Protein AF-0000000067605134 (afdb_homodimer)

Structure (mmCIF, N/CA/C/O backbone):
data_AF-0000000067605134-model_v1
#
loop_
_entity.id
_entity.type
_entity.pdbx_description
1 polymer 'Zinc finger DHHC-type palmitoyltransferase 17'
#
loop_
_atom_site.group_PDB
_atom_site.id
_atom_site.type_symbol
_atom_site.label_atom_id
_atom_site.label_alt_id
_atom_site.label_comp_id
_atom_site.label_asym_id
_atom_site.label_entity_id
_atom_site.label_seq_id
_atom_site.pdbx_PDB_ins_code
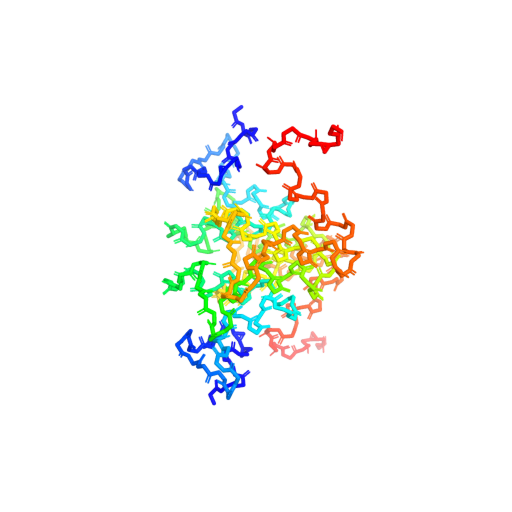_atom_site.Cartn_x
_atom_site.Cartn_y
_atom_site.Cartn_z
_atom_site.occupancy
_atom_site.B_iso_or_equiv
_atom_site.auth_seq_id
_atom_site.auth_comp_id
_atom_site.auth_asym_id
_atom_site.auth_atom_id
_atom_site.pdbx_PDB_model_num
ATOM 1 N N . MET A 1 1 ? 10.836 -12.508 16.5 1 20.33 1 MET A N 1
ATOM 2 C CA . MET A 1 1 ? 11.117 -11.672 15.336 1 20.33 1 MET A CA 1
ATOM 3 C C . MET A 1 1 ? 9.898 -11.586 14.422 1 20.33 1 MET A C 1
ATOM 5 O O . MET A 1 1 ? 9.727 -10.602 13.695 1 20.33 1 MET A O 1
ATOM 9 N N . VAL A 1 2 ? 9.297 -12.719 14.234 1 28.03 2 VAL A N 1
ATOM 10 C CA . VAL A 1 2 ? 8.305 -13.086 13.227 1 28.03 2 VAL A CA 1
ATOM 11 C C . VAL A 1 2 ? 6.984 -12.375 13.531 1 28.03 2 VAL A C 1
ATOM 13 O O . VAL A 1 2 ? 6.098 -12.312 12.672 1 28.03 2 VAL A O 1
ATOM 16 N N . VAL A 1 3 ? 6.949 -11.867 14.641 1 29.8 3 VAL A N 1
ATOM 17 C CA . VAL A 1 3 ? 5.805 -11.258 15.312 1 29.8 3 VAL A CA 1
ATOM 18 C C . VAL A 1 3 ? 5.652 -9.805 14.859 1 29.8 3 VAL A C 1
ATOM 20 O O . VAL A 1 3 ? 4.551 -9.375 14.5 1 29.8 3 VAL A O 1
ATOM 23 N N . GLN A 1 4 ? 6.82 -8.828 14.992 1 35.94 4 GLN A N 1
ATOM 24 C CA . GLN A 1 4 ? 6.832 -7.41 14.656 1 35.94 4 GLN A CA 1
ATOM 25 C C . GLN A 1 4 ? 7.258 -7.195 13.203 1 35.94 4 GLN A C 1
ATOM 27 O O . GLN A 1 4 ? 7.383 -6.055 12.75 1 35.94 4 GLN A O 1
ATOM 32 N N . LEU A 1 5 ? 7.836 -7.957 12.32 1 38.16 5 LEU A N 1
ATOM 33 C CA . LEU A 1 5 ? 7.648 -7.871 10.875 1 38.16 5 LEU A CA 1
ATOM 34 C C . LEU A 1 5 ? 6.188 -8.094 10.5 1 38.16 5 LEU A C 1
ATOM 36 O O . LEU A 1 5 ? 5.801 -7.898 9.352 1 38.16 5 LEU A O 1
ATOM 40 N N . MET A 1 6 ? 5.402 -8.266 11.602 1 41.47 6 MET A N 1
ATOM 41 C CA . MET A 1 6 ? 4.215 -7.867 12.352 1 41.47 6 MET A CA 1
ATOM 42 C C . MET A 1 6 ? 4.449 -6.547 13.086 1 41.47 6 MET A C 1
ATOM 44 O O . MET A 1 6 ? 3.529 -5.742 13.234 1 41.47 6 MET A O 1
ATOM 48 N N . LYS A 1 7 ? 5.223 -5.816 14.125 1 44.06 7 LYS A N 1
ATOM 49 C CA . LYS A 1 7 ? 4.797 -4.434 13.922 1 44.06 7 LYS A CA 1
ATOM 50 C C . LYS A 1 7 ? 5.012 -3.998 12.477 1 44.06 7 LYS A C 1
ATOM 52 O O . LYS A 1 7 ? 4.168 -3.314 11.891 1 44.06 7 LYS A O 1
ATOM 57 N N . TYR A 1 8 ? 5.648 -3.291 11.352 1 46.44 8 TYR A N 1
ATOM 58 C CA . TYR A 1 8 ? 5.652 -3.121 9.906 1 46.44 8 TYR A CA 1
ATOM 59 C C . TYR A 1 8 ? 6.895 -3.748 9.281 1 46.44 8 TYR A C 1
ATOM 61 O O . TYR A 1 8 ? 7.07 -3.721 8.062 1 46.44 8 TYR A O 1
ATOM 69 N N . GLY A 1 9 ? 7.805 -4.703 10.078 1 46.62 9 GLY A N 1
ATOM 70 C CA . GLY A 1 9 ? 9.148 -4.949 9.594 1 46.62 9 GLY A CA 1
ATOM 71 C C . GLY A 1 9 ? 9.414 -6.41 9.273 1 46.62 9 GLY A C 1
ATOM 72 O O . GLY A 1 9 ? 10.43 -6.969 9.703 1 46.62 9 GLY A O 1
ATOM 73 N N . ALA A 1 10 ? 8.75 -7.34 8.977 1 50.97 10 ALA A N 1
ATOM 74 C CA . ALA A 1 10 ? 9.086 -8.727 8.664 1 50.97 10 ALA A CA 1
ATOM 75 C C . ALA A 1 10 ? 10.289 -8.797 7.723 1 50.97 10 ALA A C 1
ATOM 77 O O . ALA A 1 10 ? 10.484 -7.91 6.887 1 50.97 10 ALA A O 1
ATOM 78 N N . ASP A 1 11 ? 11.43 -9.641 8.07 1 62.53 11 ASP A N 1
ATOM 79 C CA . ASP A 1 11 ? 12.508 -9.953 7.141 1 62.53 11 ASP A CA 1
ATOM 80 C C . ASP A 1 11 ? 11.961 -10.508 5.824 1 62.53 11 ASP A C 1
ATOM 82 O O . ASP A 1 11 ? 11.414 -11.609 5.789 1 62.53 11 ASP A O 1
ATOM 86 N N . PRO A 1 12 ? 12.055 -9.781 4.762 1 64.69 12 PRO A N 1
ATOM 87 C CA . PRO A 1 12 ? 11.461 -10.164 3.477 1 64.69 12 PRO A CA 1
ATOM 88 C C . PRO A 1 12 ? 12 -11.492 2.951 1 64.69 12 PRO A C 1
ATOM 90 O O . PRO A 1 12 ? 11.375 -12.125 2.094 1 64.69 12 PRO A O 1
ATOM 93 N N . SER A 1 13 ? 13.086 -11.984 3.572 1 70.12 13 SER A N 1
ATOM 94 C CA . SER A 1 13 ? 13.695 -13.188 3.018 1 70.12 13 SER A CA 1
ATOM 95 C C . SER A 1 13 ? 13.188 -14.445 3.723 1 70.12 13 SER A C 1
ATOM 97 O O . SER A 1 13 ? 13.492 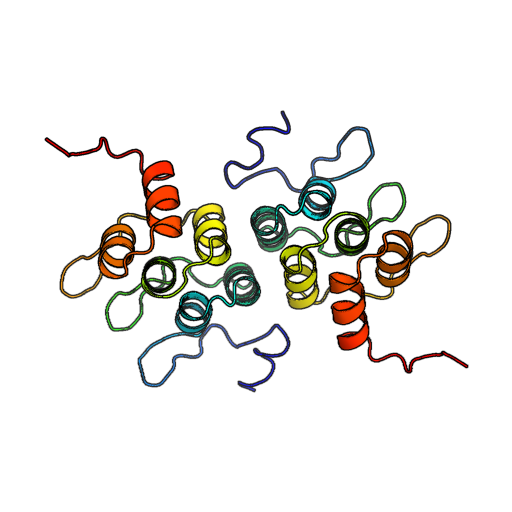-15.562 3.305 1 70.12 13 SER A O 1
ATOM 99 N N . LEU A 1 14 ? 12.43 -14.234 4.684 1 69.88 14 LEU A N 1
ATOM 100 C CA . LEU A 1 14 ? 12 -15.398 5.449 1 69.88 14 LEU A CA 1
ATOM 101 C C . LEU A 1 14 ? 10.938 -16.188 4.688 1 69.88 14 LEU A C 1
ATOM 103 O O . LEU A 1 14 ? 10.055 -15.609 4.059 1 69.88 14 LEU A O 1
ATOM 107 N N . ILE A 1 15 ? 11.234 -17.516 4.398 1 73.38 15 ILE A N 1
ATOM 108 C CA . ILE A 1 15 ? 10.336 -18.453 3.738 1 73.38 15 ILE A CA 1
ATOM 109 C C . ILE A 1 15 ? 9.727 -19.406 4.77 1 73.38 15 ILE A C 1
ATOM 111 O O . ILE A 1 15 ? 10.406 -19.844 5.703 1 73.38 15 ILE A O 1
ATOM 115 N N . ASP A 1 16 ? 8.406 -19.516 4.633 1 71.44 16 ASP A N 1
ATOM 116 C CA . ASP A 1 16 ? 7.777 -20.484 5.531 1 71.44 16 ASP A CA 1
ATOM 117 C C . ASP A 1 16 ? 7.984 -21.906 5.035 1 71.44 16 ASP A C 1
ATOM 119 O O . ASP A 1 16 ? 8.672 -22.141 4.039 1 71.44 16 ASP A O 1
ATOM 123 N N . GLY A 1 17 ? 7.59 -22.906 5.895 1 61.94 17 GLY A N 1
ATOM 124 C CA . GLY A 1 17 ? 7.734 -24.312 5.59 1 61.94 17 GLY A CA 1
ATOM 125 C C . GLY A 1 17 ? 7.102 -24.719 4.27 1 61.94 17 GLY A C 1
ATOM 126 O O . GLY A 1 17 ? 7.422 -25.766 3.711 1 61.94 17 GLY A O 1
ATOM 127 N N . GLU A 1 18 ? 6.254 -23.859 3.76 1 63.62 18 GLU A N 1
ATOM 128 C CA . GLU A 1 18 ? 5.609 -24.141 2.48 1 63.62 18 GLU A CA 1
ATOM 129 C C . GLU A 1 18 ? 6.348 -23.453 1.33 1 63.62 18 GLU A C 1
ATOM 131 O O . GLU A 1 18 ? 5.91 -23.5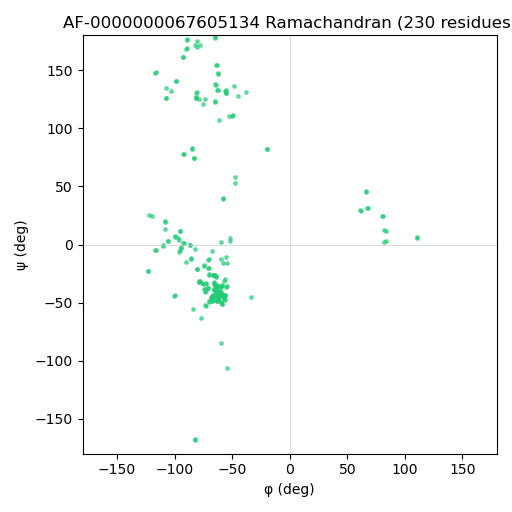16 0.179 1 63.62 18 GLU A O 1
ATOM 136 N N . GLY A 1 19 ? 7.441 -22.859 1.656 1 69.75 19 GLY A N 1
ATOM 137 C CA . GLY A 1 19 ? 8.219 -22.156 0.645 1 69.75 19 GLY A CA 1
ATOM 138 C C . GLY A 1 19 ? 7.703 -20.766 0.351 1 69.75 19 GLY A C 1
ATOM 139 O O . GLY A 1 19 ? 8.18 -20.094 -0.574 1 69.75 19 GLY A O 1
ATOM 140 N N . CYS A 1 20 ? 6.676 -20.453 1.115 1 75.12 20 CYS A N 1
ATOM 141 C CA . CYS A 1 20 ? 6.137 -19.109 0.965 1 75.12 20 CYS A CA 1
ATOM 142 C C . CYS A 1 20 ? 7.004 -18.094 1.701 1 75.12 20 CYS A C 1
ATOM 144 O O . CYS A 1 20 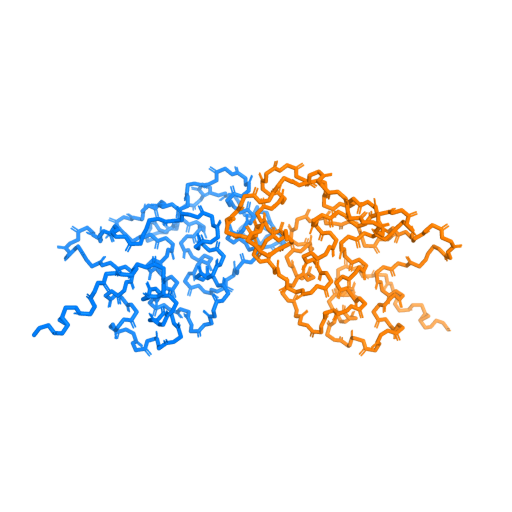? 7.348 -18.297 2.867 1 75.12 20 CYS A O 1
ATOM 146 N N . SER A 1 21 ? 7.355 -17.188 0.883 1 87.19 21 SER A N 1
ATOM 147 C CA . SER A 1 21 ? 8.031 -16.047 1.508 1 87.19 21 SER A CA 1
ATOM 148 C C . SER A 1 21 ? 7.035 -15.086 2.131 1 87.19 21 SER A C 1
ATOM 150 O O . SER A 1 21 ? 5.82 -15.242 1.969 1 87.19 21 SER A O 1
ATOM 152 N N . CYS A 1 22 ? 7.508 -14.164 2.865 1 89.75 22 CYS A N 1
ATOM 153 C CA . CYS A 1 22 ? 6.699 -13.195 3.592 1 89.75 22 CYS A CA 1
ATOM 154 C C . CYS A 1 22 ? 5.77 -12.438 2.648 1 89.75 22 CYS A C 1
ATOM 156 O O . CYS A 1 22 ? 4.621 -12.164 2.992 1 89.75 22 CYS A O 1
ATOM 158 N N . ILE A 1 23 ? 6.23 -12.297 1.408 1 95 23 ILE A N 1
ATOM 159 C CA . ILE A 1 23 ? 5.398 -11.508 0.504 1 95 23 ILE A CA 1
ATOM 160 C C . ILE A 1 23 ? 4.234 -12.352 0.001 1 95 23 ILE A C 1
ATOM 162 O O . ILE A 1 23 ? 3.129 -11.844 -0.198 1 95 23 ILE A O 1
ATOM 166 N N . HIS A 1 24 ? 4.426 -13.617 -0.134 1 96.19 24 HIS A N 1
ATOM 167 C CA . HIS A 1 24 ? 3.338 -14.5 -0.546 1 96.19 24 HIS A CA 1
ATOM 168 C C . HIS A 1 24 ? 2.271 -14.602 0.54 1 96.19 24 HIS A C 1
ATOM 170 O O . HIS A 1 24 ? 1.077 -14.492 0.255 1 96.19 24 HIS A O 1
ATOM 176 N N . LEU A 1 25 ? 2.695 -14.789 1.745 1 93.44 25 LEU A N 1
ATOM 177 C CA . LEU A 1 25 ? 1.778 -14.875 2.875 1 93.44 25 LEU A CA 1
ATOM 178 C C . LEU A 1 25 ? 1.004 -13.578 3.051 1 93.44 25 LEU A C 1
ATOM 180 O O . LEU A 1 25 ? -0.216 -13.594 3.227 1 93.44 25 LEU A O 1
ATOM 184 N N . ALA A 1 26 ? 1.721 -12.461 3 1 94.81 26 ALA A N 1
ATOM 185 C CA . ALA A 1 26 ? 1.068 -11.156 3.137 1 94.81 26 ALA A CA 1
ATOM 186 C C . ALA A 1 26 ? 0.022 -10.953 2.043 1 94.81 26 ALA A C 1
ATOM 188 O O . ALA A 1 26 ? -1.085 -10.484 2.316 1 94.81 26 ALA A O 1
ATOM 189 N N . ALA A 1 27 ? 0.29 -11.336 0.815 1 96.06 27 ALA A N 1
ATOM 190 C CA . ALA A 1 27 ? -0.62 -11.164 -0.313 1 96.06 27 ALA A CA 1
ATOM 191 C C . ALA A 1 27 ? -1.86 -12.039 -0.161 1 96.06 27 ALA A C 1
ATOM 193 O O . ALA A 1 27 ? -2.98 -11.586 -0.413 1 96.06 27 ALA A O 1
ATOM 194 N N . GLN A 1 28 ? -1.643 -13.258 0.228 1 94.75 28 GLN A N 1
ATOM 195 C CA . GLN A 1 28 ? -2.785 -14.164 0.243 1 94.75 28 GLN A CA 1
ATOM 196 C C . GLN A 1 28 ? -3.715 -13.859 1.413 1 94.75 28 GLN A C 1
ATOM 198 O O . GLN A 1 28 ? -4.891 -14.234 1.393 1 94.75 28 GLN A O 1
ATOM 203 N N . PHE A 1 29 ? -3.242 -13.125 2.455 1 94.38 29 PHE A N 1
ATOM 204 C CA . PHE A 1 29 ? -4.098 -12.797 3.59 1 94.38 29 PHE A CA 1
ATOM 205 C C . PHE A 1 29 ? -4.523 -11.336 3.549 1 94.38 29 PHE A C 1
ATOM 207 O O . PHE A 1 29 ? -5.105 -10.828 4.508 1 94.38 29 PHE A O 1
ATOM 214 N N . GLY A 1 30 ? -4.168 -10.625 2.58 1 94.69 30 GLY A N 1
ATOM 215 C CA . GLY A 1 30 ? -4.664 -9.273 2.373 1 94.69 30 GLY A CA 1
ATOM 216 C C . GLY A 1 30 ? -3.951 -8.242 3.225 1 94.69 30 GLY A C 1
ATOM 217 O O . GLY A 1 30 ? -4.539 -7.227 3.596 1 94.69 30 GLY A O 1
ATOM 218 N N . HIS A 1 31 ? -2.719 -8.539 3.629 1 94.5 31 HIS A N 1
ATOM 219 C CA . HIS A 1 31 ? -1.924 -7.547 4.344 1 94.5 31 HIS A CA 1
ATOM 220 C C . HIS A 1 31 ? -1.231 -6.594 3.377 1 94.5 31 HIS A C 1
ATOM 222 O O . HIS A 1 31 ? -0.006 -6.617 3.244 1 94.5 31 HIS A O 1
ATOM 228 N N . THR A 1 32 ? -2.049 -5.703 2.822 1 95 32 THR A N 1
ATOM 229 C CA . THR A 1 32 ? -1.637 -4.84 1.72 1 95 32 THR A CA 1
ATOM 230 C C . THR A 1 32 ? -0.463 -3.957 2.135 1 95 32 THR A C 1
ATOM 232 O O . THR A 1 32 ? 0.5 -3.805 1.381 1 95 32 THR A O 1
ATOM 235 N N . SER A 1 33 ? -0.514 -3.408 3.363 1 94.38 33 SER A N 1
ATOM 236 C CA . SER A 1 33 ? 0.543 -2.512 3.818 1 94.38 33 SER A CA 1
ATOM 237 C C . SER A 1 33 ? 1.871 -3.248 3.957 1 94.38 33 SER A C 1
ATOM 239 O O . SER A 1 33 ? 2.932 -2.684 3.682 1 94.38 33 SER A O 1
ATOM 241 N N . ILE A 1 34 ? 1.846 -4.492 4.309 1 93.44 34 ILE A N 1
ATOM 242 C CA . ILE A 1 34 ? 3.061 -5.289 4.449 1 93.44 34 ILE A CA 1
ATOM 243 C C . ILE A 1 34 ? 3.627 -5.617 3.072 1 93.44 34 ILE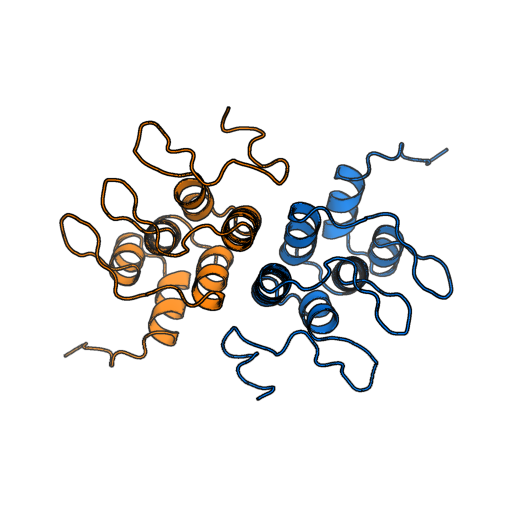 A C 1
ATOM 245 O O . ILE A 1 34 ? 4.844 -5.57 2.865 1 93.44 34 ILE A O 1
ATOM 249 N N . VAL A 1 35 ? 2.785 -5.938 2.131 1 95.06 35 VAL A N 1
ATOM 250 C CA . VAL A 1 35 ? 3.24 -6.148 0.762 1 95.06 35 VAL A CA 1
ATOM 251 C C . VAL A 1 35 ? 3.961 -4.902 0.257 1 95.06 35 VAL A C 1
ATOM 253 O O . VAL A 1 35 ? 5.074 -4.988 -0.268 1 95.06 35 VAL A O 1
ATOM 256 N N . ALA A 1 36 ? 3.369 -3.764 0.514 1 95.31 36 ALA A N 1
ATOM 257 C CA . ALA A 1 36 ? 3.963 -2.494 0.101 1 95.31 36 ALA A CA 1
ATOM 258 C C . ALA A 1 36 ? 5.32 -2.281 0.763 1 95.31 36 ALA A C 1
ATOM 260 O O . ALA A 1 36 ? 6.281 -1.876 0.106 1 95.31 36 ALA A O 1
ATOM 261 N N . TYR A 1 37 ? 5.406 -2.582 1.988 1 92.88 37 TYR A N 1
ATOM 262 C CA . TYR A 1 37 ? 6.641 -2.408 2.742 1 92.88 37 TYR A CA 1
ATOM 263 C C . TYR A 1 37 ? 7.75 -3.293 2.186 1 92.88 37 TYR A C 1
ATOM 265 O O . TYR A 1 37 ? 8.875 -2.83 1.968 1 92.88 37 TYR A O 1
ATOM 273 N N . LEU A 1 38 ? 7.453 -4.539 1.958 1 93.69 38 LEU A N 1
ATOM 274 C CA . LEU A 1 38 ? 8.438 -5.48 1.444 1 93.69 38 LEU A CA 1
ATOM 275 C C . LEU A 1 38 ? 8.938 -5.055 0.067 1 93.69 38 LEU A C 1
ATOM 277 O O . LEU A 1 38 ? 10.133 -5.125 -0.218 1 93.69 38 LEU A O 1
ATOM 281 N N . ILE A 1 39 ? 8.031 -4.562 -0.793 1 94.38 39 ILE A N 1
ATOM 282 C CA . ILE A 1 39 ? 8.422 -4.074 -2.111 1 94.38 39 ILE A CA 1
ATOM 283 C C . ILE A 1 39 ? 9.336 -2.859 -1.962 1 94.38 39 ILE A C 1
ATOM 285 O O . ILE A 1 39 ? 10.359 -2.762 -2.641 1 94.38 39 ILE A O 1
ATOM 289 N N . ALA A 1 40 ? 9 -2.051 -1.063 1 92.38 40 ALA A N 1
ATOM 290 C CA . ALA A 1 40 ? 9.805 -0.854 -0.831 1 92.38 40 ALA A CA 1
ATOM 291 C C . ALA A 1 40 ? 11.188 -1.218 -0.302 1 92.38 40 ALA A C 1
ATOM 293 O O . ALA A 1 40 ? 12.164 -0.499 -0.544 1 92.38 40 ALA A O 1
ATOM 294 N N . LYS A 1 41 ? 11.234 -2.316 0.317 1 91.5 41 LYS A N 1
ATOM 295 C CA . LYS A 1 41 ? 12.508 -2.773 0.855 1 91.5 41 LYS A CA 1
ATOM 296 C C . LYS A 1 41 ? 13.297 -3.557 -0.19 1 91.5 41 LYS A C 1
ATOM 298 O O . LYS A 1 41 ? 14.359 -4.105 0.11 1 91.5 41 LYS A O 1
ATOM 303 N N . GLY A 1 42 ? 12.781 -3.727 -1.344 1 92.31 42 GLY A N 1
ATOM 304 C CA . GLY A 1 42 ? 13.539 -4.289 -2.449 1 92.31 42 GLY A CA 1
ATOM 305 C C . GLY A 1 42 ? 13.078 -5.676 -2.85 1 92.31 42 GLY A C 1
ATOM 306 O O . GLY A 1 42 ? 13.688 -6.32 -3.703 1 92.31 42 GLY A O 1
ATOM 307 N N . GLN A 1 43 ? 11.977 -6.133 -2.236 1 93.44 43 GLN A N 1
ATOM 308 C CA . GLN A 1 43 ? 11.453 -7.441 -2.604 1 93.44 43 GLN A CA 1
ATOM 309 C C . GLN A 1 43 ? 10.969 -7.453 -4.051 1 93.44 43 GLN A C 1
ATOM 311 O O . GLN A 1 43 ? 10.32 -6.508 -4.504 1 93.44 43 GLN A O 1
ATOM 316 N N . ASP A 1 44 ? 11.273 -8.547 -4.758 1 95.38 44 ASP A N 1
ATOM 317 C CA . ASP A 1 44 ? 10.773 -8.766 -6.109 1 95.38 44 ASP A CA 1
ATOM 318 C C . ASP A 1 44 ? 9.258 -8.93 -6.113 1 95.38 44 ASP A C 1
ATOM 320 O O . ASP A 1 44 ? 8.727 -9.844 -5.488 1 95.38 44 ASP A O 1
ATOM 324 N N . VAL A 1 45 ? 8.562 -8.109 -6.859 1 96.94 45 VAL A N 1
ATOM 325 C CA . VAL A 1 45 ? 7.105 -8.086 -6.848 1 96.94 45 VAL A CA 1
ATOM 326 C C . VAL A 1 45 ? 6.559 -9.352 -7.504 1 96.94 45 VAL A C 1
ATOM 328 O O . VAL A 1 45 ? 5.41 -9.734 -7.262 1 96.94 45 VAL A O 1
ATOM 331 N N . ASP A 1 46 ? 7.359 -10.031 -8.32 1 98 46 ASP A N 1
ATOM 332 C CA . ASP A 1 46 ? 6.918 -11.219 -9.055 1 98 46 ASP A CA 1
ATOM 333 C C . ASP A 1 46 ? 7.547 -12.484 -8.477 1 98 46 ASP A C 1
ATOM 335 O O . ASP A 1 46 ? 7.648 -13.5 -9.164 1 98 46 ASP A O 1
ATOM 339 N N . MET A 1 47 ? 8 -12.375 -7.297 1 96.19 47 MET A N 1
ATOM 340 C CA . MET A 1 47 ? 8.656 -13.539 -6.699 1 96.19 47 MET A CA 1
ATOM 341 C C . MET A 1 47 ? 7.73 -14.75 -6.723 1 96.19 47 MET A C 1
ATOM 343 O O . MET A 1 47 ? 6.566 -14.664 -6.332 1 96.19 47 MET A O 1
ATOM 347 N N . MET A 1 48 ? 8.297 -15.797 -7.148 1 97.06 48 MET A N 1
ATOM 348 C CA . MET A 1 48 ? 7.551 -17.062 -7.148 1 97.06 48 MET A CA 1
ATOM 349 C C . MET A 1 48 ? 7.914 -17.906 -5.934 1 97.06 48 MET A C 1
ATOM 351 O O . MET A 1 48 ? 9.078 -17.953 -5.539 1 97.06 48 MET A O 1
ATOM 355 N N . ASP A 1 49 ? 6.879 -18.547 -5.391 1 94.88 49 ASP A N 1
ATOM 356 C CA . ASP A 1 49 ? 7.168 -19.547 -4.367 1 94.88 49 ASP A CA 1
ATOM 357 C C . ASP A 1 49 ? 7.547 -20.875 -5 1 94.88 49 ASP A C 1
ATOM 359 O O . ASP A 1 49 ? 7.852 -20.953 -6.191 1 94.88 49 ASP A O 1
ATOM 363 N N . GLN A 1 50 ? 7.562 -21.875 -4.18 1 94.31 50 GLN A N 1
ATOM 364 C CA . GLN A 1 50 ? 8.031 -23.172 -4.652 1 94.31 50 GLN A CA 1
ATOM 365 C C . GLN A 1 50 ? 7.09 -23.75 -5.711 1 94.31 50 GLN A C 1
ATOM 367 O O . GLN A 1 50 ? 7.496 -24.562 -6.531 1 94.31 50 GLN A O 1
ATOM 372 N N . ASN A 1 51 ? 5.781 -23.391 -5.738 1 95.75 51 ASN A N 1
ATOM 373 C CA . ASN A 1 51 ? 4.781 -23.844 -6.691 1 95.75 51 ASN A CA 1
ATOM 374 C C . ASN A 1 51 ? 4.672 -22.906 -7.891 1 95.75 51 ASN A C 1
ATOM 376 O O . ASN A 1 51 ? 3.809 -23.094 -8.75 1 95.75 51 ASN A O 1
ATOM 380 N N . GLY A 1 52 ? 5.512 -21.844 -7.918 1 97.75 52 GLY A N 1
ATOM 381 C CA . GLY A 1 52 ? 5.48 -20.875 -9 1 97.75 52 GLY A CA 1
ATOM 382 C C . GLY A 1 52 ? 4.406 -19.828 -8.828 1 97.75 52 GLY A C 1
ATOM 383 O O . GLY A 1 52 ? 4.113 -19.062 -9.758 1 97.75 52 GLY A O 1
ATOM 384 N N . MET A 1 53 ? 3.846 -19.781 -7.645 1 97.75 53 MET A N 1
ATOM 385 C CA . MET A 1 53 ? 2.824 -18.766 -7.387 1 97.75 53 MET A CA 1
ATOM 386 C C . MET A 1 53 ? 3.463 -17.422 -7.051 1 97.75 53 MET A C 1
ATOM 388 O O . MET A 1 53 ? 4.367 -17.359 -6.215 1 97.75 53 MET A O 1
ATOM 392 N N . THR A 1 54 ? 3 -16.406 -7.707 1 98.38 54 THR A N 1
ATOM 393 C CA . THR A 1 54 ? 3.428 -15.039 -7.406 1 98.38 54 THR A CA 1
ATOM 394 C C . THR A 1 54 ? 2.527 -14.414 -6.344 1 98.38 54 THR A C 1
ATOM 396 O O . THR A 1 54 ? 1.43 -14.914 -6.082 1 98.38 54 THR A O 1
ATOM 399 N N . PRO A 1 55 ? 2.936 -13.242 -5.797 1 98 55 PRO A N 1
ATOM 400 C CA . PRO A 1 55 ? 2.035 -12.531 -4.887 1 98 55 PRO A CA 1
ATOM 401 C C . PRO A 1 55 ? 0.703 -12.172 -5.539 1 98 55 PRO A C 1
ATOM 403 O O . PRO A 1 55 ? -0.351 -12.289 -4.91 1 98 55 PRO A O 1
ATOM 406 N N . LEU A 1 56 ? 0.713 -11.852 -6.789 1 98.62 56 LEU A N 1
ATOM 407 C CA . LEU A 1 56 ? -0.513 -11.492 -7.496 1 98.62 56 LEU A CA 1
ATOM 408 C C . LEU A 1 56 ? -1.445 -12.695 -7.605 1 98.62 56 LEU A C 1
ATOM 410 O O . LEU A 1 56 ? -2.658 -12.562 -7.422 1 98.62 56 LEU A O 1
ATOM 414 N N . MET A 1 57 ? -0.873 -13.836 -7.926 1 98.69 57 MET A N 1
ATOM 415 C CA . MET A 1 57 ? -1.688 -15.039 -8.023 1 98.69 57 MET A CA 1
ATOM 416 C C . MET A 1 57 ? -2.33 -15.375 -6.68 1 98.69 57 MET A C 1
ATOM 418 O O . MET A 1 57 ? -3.521 -15.688 -6.617 1 98.69 57 MET A O 1
ATOM 422 N N . TRP A 1 58 ? -1.541 -15.281 -5.652 1 98 58 TRP A N 1
ATOM 423 C CA . TRP A 1 58 ? -2.068 -15.547 -4.32 1 98 58 TRP A CA 1
ATOM 424 C C . TRP A 1 58 ? -3.17 -14.555 -3.963 1 98 58 TRP A C 1
ATOM 426 O O . TRP A 1 58 ? -4.219 -14.945 -3.438 1 98 58 TRP A O 1
ATOM 436 N N . ALA A 1 59 ? -2.953 -13.266 -4.195 1 98.62 59 ALA A N 1
ATOM 437 C CA . ALA A 1 59 ? -3.977 -12.258 -3.936 1 98.62 59 ALA A CA 1
ATOM 438 C C . ALA A 1 59 ? -5.246 -12.547 -4.727 1 98.62 59 ALA A C 1
ATOM 440 O O . ALA A 1 59 ? -6.352 -12.5 -4.18 1 98.62 59 ALA A O 1
ATOM 441 N N . ALA A 1 60 ? -5.109 -12.898 -5.93 1 98.56 60 ALA A N 1
ATOM 442 C CA . ALA A 1 60 ? -6.246 -13.172 -6.805 1 98.56 60 ALA A CA 1
ATOM 443 C C . ALA A 1 60 ? -7.051 -14.367 -6.305 1 98.56 60 ALA A C 1
ATOM 445 O O . ALA A 1 60 ? -8.281 -14.344 -6.336 1 98.56 60 ALA A O 1
ATOM 446 N N . TYR A 1 61 ? -6.344 -15.312 -5.793 1 98.56 61 TYR A N 1
ATOM 447 C CA . TYR A 1 61 ? -6.945 -16.578 -5.375 1 98.56 61 TYR A CA 1
ATOM 448 C C . TYR A 1 61 ? -7.633 -16.422 -4.023 1 98.56 61 TYR A C 1
ATOM 450 O O . TYR A 1 61 ? -8.703 -16.984 -3.801 1 98.56 61 TYR A O 1
ATOM 458 N N . ARG A 1 62 ? -7.043 -15.516 -3.164 1 97.94 62 ARG A N 1
ATOM 459 C CA . ARG A 1 62 ? -7.434 -15.672 -1.768 1 97.94 62 ARG A CA 1
ATOM 460 C C . ARG A 1 62 ? -8.039 -14.383 -1.219 1 97.94 62 ARG A C 1
ATOM 462 O O . ARG A 1 62 ? -8.688 -14.391 -0.17 1 97.94 62 ARG A O 1
ATOM 469 N N . THR A 1 63 ? -7.73 -13.273 -1.827 1 97.44 63 THR A N 1
ATOM 470 C CA . THR A 1 63 ? -8.219 -12.008 -1.285 1 97.44 63 THR A CA 1
ATOM 471 C C . THR A 1 63 ? -9.328 -11.438 -2.16 1 97.44 63 THR A C 1
ATOM 473 O O . THR A 1 63 ? -9.117 -11.188 -3.35 1 97.44 63 THR A O 1
ATOM 476 N N . HIS A 1 64 ? -10.453 -11.148 -1.565 1 95.75 64 HIS A N 1
ATOM 477 C CA . HIS A 1 64 ? -11.586 -10.664 -2.342 1 95.75 64 HIS A CA 1
ATOM 478 C C . HIS A 1 64 ? -11.703 -9.148 -2.26 1 95.75 64 HIS A C 1
ATOM 480 O O . HIS A 1 64 ? -12.648 -8.57 -2.797 1 95.75 64 HIS A O 1
ATOM 486 N N . SER A 1 65 ? -10.688 -8.57 -1.639 1 93.44 65 SER A N 1
ATOM 487 C CA . SER A 1 65 ? -10.602 -7.113 -1.654 1 93.44 65 SER A CA 1
ATOM 488 C C . SER A 1 65 ? -9.742 -6.621 -2.812 1 93.44 65 SER A C 1
ATOM 490 O O . SER A 1 65 ? -8.914 -7.371 -3.338 1 93.44 65 SER A O 1
ATOM 492 N N . VAL A 1 66 ? -9.922 -5.387 -3.104 1 93.56 66 VAL A N 1
ATOM 493 C CA . VAL A 1 66 ? -9.281 -4.77 -4.262 1 93.56 66 VAL A CA 1
ATOM 494 C C . VAL A 1 66 ? -7.84 -4.402 -3.922 1 93.56 66 VAL A C 1
ATOM 496 O O . VAL A 1 66 ? -6.973 -4.387 -4.797 1 93.56 66 VAL A O 1
ATOM 499 N N . ASP A 1 67 ? -7.543 -4.277 -2.674 1 94.88 67 ASP A N 1
ATOM 500 C CA . ASP A 1 67 ? -6.395 -3.496 -2.229 1 94.88 67 ASP A CA 1
ATOM 501 C C . ASP A 1 67 ? -5.082 -4.188 -2.596 1 94.88 67 ASP A C 1
ATOM 503 O O . ASP A 1 67 ? -4.195 -3.574 -3.189 1 94.88 67 ASP A O 1
ATOM 507 N N . PRO A 1 68 ? -4.965 -5.488 -2.287 1 96.31 68 PRO A N 1
ATOM 508 C CA . PRO A 1 68 ? -3.666 -6.082 -2.609 1 96.31 68 PRO A CA 1
ATOM 509 C C . PRO A 1 68 ? -3.398 -6.137 -4.113 1 96.31 68 PRO A C 1
ATOM 511 O O . PRO A 1 68 ? -2.277 -5.871 -4.551 1 96.31 68 PRO A O 1
ATOM 514 N N . THR A 1 69 ? -4.391 -6.426 -4.883 1 97.5 69 THR A N 1
ATOM 515 C CA . THR A 1 69 ? -4.234 -6.508 -6.332 1 97.5 69 THR A CA 1
ATOM 516 C C . THR A 1 69 ? -3.934 -5.129 -6.918 1 97.5 69 THR A C 1
ATOM 518 O O . THR A 1 69 ? -3.006 -4.977 -7.715 1 97.5 69 THR A O 1
ATOM 521 N N . ARG A 1 70 ? -4.703 -4.188 -6.531 1 95.25 70 ARG A N 1
ATOM 522 C CA . ARG A 1 70 ? -4.477 -2.822 -7 1 95.25 70 ARG A CA 1
ATOM 523 C C . ARG A 1 70 ? -3.061 -2.359 -6.664 1 95.25 70 ARG A C 1
ATOM 525 O O . ARG A 1 70 ? -2.396 -1.729 -7.488 1 95.25 70 ARG A O 1
ATOM 532 N N . LEU A 1 71 ? -2.611 -2.65 -5.461 1 95.62 71 LEU A N 1
ATOM 533 C CA . LEU A 1 71 ? -1.256 -2.285 -5.066 1 95.62 71 LEU A CA 1
ATOM 534 C C . LEU A 1 71 ? -0.229 -2.926 -5.996 1 95.62 71 LEU A C 1
ATOM 536 O O . LEU A 1 71 ? 0.65 -2.24 -6.523 1 95.62 71 LEU A O 1
ATOM 540 N N . LEU A 1 72 ? -0.351 -4.207 -6.176 1 97.12 72 LEU A N 1
ATOM 541 C CA . LEU A 1 72 ? 0.612 -4.941 -6.988 1 97.12 72 LEU A CA 1
ATOM 542 C C . LEU A 1 72 ? 0.612 -4.426 -8.422 1 97.12 72 LEU A C 1
ATOM 544 O O . LEU A 1 72 ? 1.676 -4.234 -9.023 1 97.12 72 LEU A O 1
ATOM 548 N N . LEU A 1 73 ? -0.573 -4.137 -8.953 1 94.81 73 LEU A N 1
ATOM 549 C CA . LEU A 1 73 ? -0.663 -3.576 -10.297 1 94.81 73 LEU A CA 1
ATOM 550 C C . LEU A 1 73 ? 0.008 -2.209 -10.359 1 94.81 73 LEU A C 1
ATOM 552 O O . LEU A 1 73 ? 0.638 -1.868 -11.367 1 94.81 73 LEU A O 1
ATOM 556 N N . THR A 1 74 ? -0.064 -1.462 -9.359 1 93.44 74 THR A N 1
ATOM 557 C CA . THR A 1 74 ? 0.562 -0.147 -9.289 1 93.44 74 THR A CA 1
ATOM 558 C C . THR A 1 74 ? 2.082 -0.266 -9.367 1 93.44 74 THR A C 1
ATOM 560 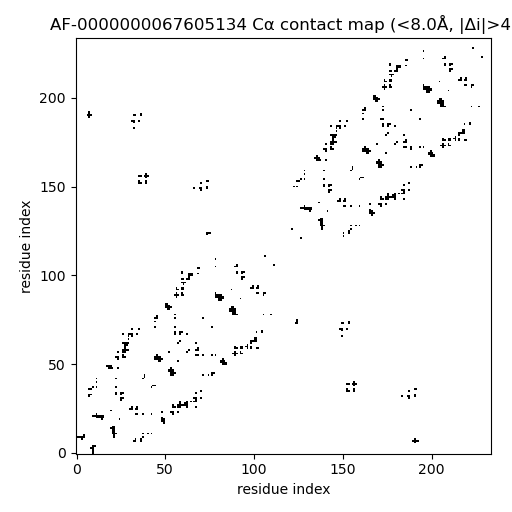O O . THR A 1 74 ? 2.76 0.653 -9.836 1 93.44 74 THR A O 1
ATOM 563 N N . PHE A 1 75 ? 2.607 -1.38 -8.945 1 94.12 75 PHE A N 1
ATOM 564 C CA . PHE A 1 75 ? 4.047 -1.611 -8.984 1 94.12 75 PHE A CA 1
ATOM 565 C C . PHE A 1 75 ? 4.438 -2.377 -10.242 1 94.12 75 PHE A C 1
ATOM 567 O O . PHE A 1 75 ? 5.535 -2.93 -10.328 1 94.12 75 PHE A O 1
ATOM 574 N N . ASN A 1 76 ? 3.535 -2.51 -11.18 1 93.25 76 ASN A N 1
ATOM 575 C CA . ASN A 1 76 ? 3.76 -3.055 -12.508 1 93.25 76 ASN A CA 1
ATOM 576 C C . ASN A 1 76 ? 4.121 -4.535 -12.461 1 93.25 76 ASN A C 1
ATOM 578 O O . ASN A 1 76 ? 5.051 -4.977 -13.133 1 93.25 76 ASN A O 1
ATOM 582 N N . VAL A 1 77 ? 3.389 -5.234 -11.688 1 96.75 77 VAL A N 1
ATOM 583 C CA . VAL A 1 77 ? 3.535 -6.684 -11.664 1 96.75 77 VAL A CA 1
ATOM 584 C C . VAL A 1 77 ? 3.176 -7.262 -13.031 1 96.75 77 VAL A C 1
ATOM 586 O O . VAL A 1 77 ? 2.365 -6.688 -13.766 1 96.75 77 VAL A O 1
ATOM 589 N N . SER A 1 78 ? 3.734 -8.43 -13.336 1 96.62 78 SER A N 1
ATOM 590 C CA . SER A 1 78 ? 3.354 -9.148 -14.547 1 96.62 78 SER A CA 1
ATOM 591 C C . SER A 1 78 ? 2.064 -9.938 -14.344 1 96.62 78 SER A C 1
ATOM 593 O O . SER A 1 78 ? 1.998 -10.812 -13.477 1 96.62 78 SER A O 1
ATOM 595 N N . VAL A 1 79 ? 1.09 -9.68 -15.242 1 97.75 79 VAL A N 1
ATOM 596 C CA . VAL A 1 79 ? -0.208 -10.32 -15.07 1 97.75 79 VAL A CA 1
ATOM 597 C C . VAL A 1 79 ? -0.261 -11.609 -15.898 1 97.75 79 VAL A C 1
ATOM 599 O O . VAL A 1 79 ? -1.171 -12.422 -15.734 1 97.75 79 VAL A O 1
ATOM 602 N N . ASN A 1 80 ? 0.774 -11.922 -16.656 1 97.12 80 ASN A N 1
ATOM 603 C CA . ASN A 1 80 ? 0.717 -13.039 -17.594 1 97.12 80 ASN A CA 1
ATOM 604 C C . ASN A 1 80 ? 1.596 -14.203 -17.141 1 97.12 80 ASN A C 1
ATOM 606 O O . ASN A 1 80 ? 1.681 -15.219 -17.828 1 97.12 80 ASN A O 1
ATOM 610 N N . LEU A 1 81 ? 2.271 -14.07 -16.062 1 97.94 81 LEU A N 1
ATOM 611 C CA . LEU A 1 81 ? 3.055 -15.188 -15.555 1 97.94 81 LEU A CA 1
ATOM 612 C C . LEU A 1 81 ? 2.152 -16.375 -15.211 1 97.94 81 LEU A C 1
ATOM 614 O O . LEU A 1 81 ? 1.021 -16.188 -14.75 1 97.94 81 LEU A O 1
ATOM 618 N N . GLY A 1 82 ? 2.693 -17.562 -15.406 1 98.44 82 GLY A N 1
ATOM 619 C CA . GLY A 1 82 ? 1.991 -18.781 -15.055 1 98.44 82 GLY A CA 1
ATOM 620 C C . GLY A 1 82 ? 2.678 -19.578 -13.953 1 98.44 82 GLY A C 1
ATOM 621 O O . GLY A 1 82 ? 3.906 -19.578 -13.867 1 98.44 82 GLY A O 1
ATOM 622 N N . ASP A 1 83 ? 1.911 -20.25 -13.164 1 98.38 83 ASP A N 1
ATOM 623 C CA . ASP A 1 83 ? 2.471 -21.094 -12.109 1 98.38 83 ASP A CA 1
ATOM 624 C C . ASP A 1 83 ? 3.266 -22.25 -12.695 1 98.38 83 ASP A C 1
ATOM 626 O O . ASP A 1 83 ? 3.387 -22.375 -13.914 1 98.38 83 ASP A O 1
ATOM 630 N N . LYS A 1 84 ? 3.846 -23.047 -11.797 1 97.75 84 LYS A N 1
ATOM 631 C CA . LYS A 1 84 ? 4.832 -24.047 -12.188 1 97.75 84 LYS A CA 1
ATOM 632 C C . LYS A 1 84 ? 4.176 -25.203 -12.953 1 97.75 84 LYS A C 1
ATOM 634 O O . LYS A 1 84 ? 4.719 -25.672 -13.945 1 97.75 84 LYS A O 1
ATOM 639 N N . TYR A 1 85 ? 3.012 -25.562 -12.539 1 97.38 85 TYR A N 1
ATOM 640 C CA . TYR A 1 85 ? 2.5 -26.859 -12.977 1 97.38 85 TYR A CA 1
ATOM 641 C C . TYR A 1 85 ? 1.508 -26.688 -14.125 1 97.38 85 TYR A C 1
ATOM 643 O O . TYR A 1 85 ? 1.57 -27.422 -15.117 1 97.38 85 TYR A O 1
ATOM 651 N N . HIS A 1 86 ? 0.587 -25.75 -14.086 1 98.12 86 HIS A N 1
ATOM 652 C CA . HIS A 1 86 ? -0.489 -25.641 -15.07 1 98.12 86 HIS A CA 1
ATOM 653 C C . HIS A 1 86 ? -0.386 -24.344 -15.859 1 98.12 86 HIS A C 1
ATOM 655 O O . HIS A 1 86 ? -1.235 -24.062 -16.703 1 98.12 86 HIS A O 1
ATOM 661 N N . LYS A 1 87 ? 0.595 -23.469 -15.461 1 98.62 87 LYS A N 1
ATOM 662 C CA . LYS A 1 87 ? 0.774 -22.156 -16.078 1 98.62 87 LYS A CA 1
ATOM 663 C C . LYS A 1 87 ? -0.461 -21.297 -15.891 1 98.62 87 LYS A C 1
ATOM 665 O O . LYS A 1 87 ? -0.852 -20.547 -16.797 1 98.62 87 LYS A O 1
ATOM 670 N N . ASN A 1 88 ? -1.169 -21.562 -14.75 1 98.5 88 ASN A N 1
ATOM 671 C CA . ASN A 1 88 ? -2.264 -20.672 -14.391 1 98.5 88 ASN A CA 1
ATOM 672 C C . ASN A 1 88 ? -1.763 -19.25 -14.117 1 98.5 88 ASN A C 1
ATOM 674 O O . ASN A 1 88 ? -0.779 -19.062 -13.398 1 98.5 88 ASN A O 1
ATOM 678 N N . THR A 1 89 ? -2.463 -18.266 -14.703 1 98.62 89 THR A N 1
ATOM 679 C CA . THR A 1 89 ? -2.186 -16.859 -14.438 1 98.62 89 THR A CA 1
ATOM 680 C C . THR A 1 89 ? -2.996 -16.359 -13.242 1 98.62 89 THR A C 1
ATOM 682 O O . THR A 1 89 ? -3.832 -17.094 -12.703 1 98.62 89 THR A O 1
ATOM 685 N N . ALA A 1 90 ? -2.732 -15.141 -12.922 1 98.69 90 ALA A N 1
ATOM 686 C CA . ALA A 1 90 ? -3.527 -14.516 -11.859 1 98.69 90 ALA A CA 1
ATOM 687 C C . ALA A 1 90 ? -5.008 -14.5 -12.227 1 98.69 90 ALA A C 1
ATOM 689 O O . ALA A 1 90 ? -5.867 -14.742 -11.375 1 98.69 90 ALA A O 1
ATOM 690 N N . LEU A 1 91 ? -5.32 -14.312 -13.492 1 98.31 91 LEU A N 1
ATOM 691 C CA . LEU A 1 91 ? -6.711 -14.312 -13.93 1 98.31 91 LEU A CA 1
ATOM 692 C C . LEU A 1 91 ? -7.336 -15.695 -13.75 1 98.31 91 LEU A C 1
ATOM 694 O O . LEU A 1 91 ? -8.461 -15.812 -13.258 1 98.31 91 LEU A O 1
ATOM 698 N N . HIS A 1 92 ? -6.57 -16.688 -14.156 1 98.62 92 HIS A N 1
ATOM 699 C CA . HIS A 1 92 ? -7.078 -18.047 -13.961 1 98.62 92 HIS A CA 1
ATOM 700 C C . HIS A 1 92 ? -7.379 -18.312 -12.492 1 98.62 92 HIS A C 1
ATOM 702 O O . HIS A 1 92 ? -8.422 -18.875 -12.156 1 98.62 92 HIS A O 1
ATOM 708 N N . TRP A 1 93 ? -6.523 -17.953 -11.617 1 98.56 93 TRP A N 1
ATOM 709 C CA . TRP A 1 93 ? -6.719 -18.172 -10.188 1 98.56 93 TRP A CA 1
ATOM 710 C C . TRP A 1 93 ? -7.91 -17.359 -9.672 1 98.56 93 TRP A C 1
ATOM 712 O O . TRP A 1 93 ? -8.672 -17.844 -8.828 1 98.56 93 TRP A O 1
ATOM 722 N N . ALA A 1 94 ? -8.062 -16.141 -10.164 1 98.69 94 ALA A N 1
ATOM 723 C CA . ALA A 1 94 ? -9.219 -15.336 -9.781 1 98.69 94 ALA A CA 1
ATOM 724 C C . ALA A 1 94 ? -10.523 -16.016 -10.203 1 98.69 94 ALA A C 1
ATOM 726 O O . ALA A 1 94 ? -11.484 -16.0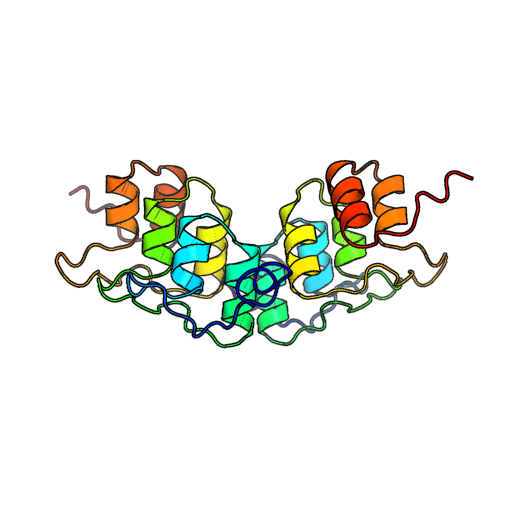31 -9.438 1 98.69 94 ALA A O 1
ATOM 727 N N . VAL A 1 95 ? -10.523 -16.516 -11.375 1 98.56 95 VAL A N 1
ATOM 728 C CA . VAL A 1 95 ? -11.703 -17.203 -11.898 1 98.56 95 VAL A CA 1
ATOM 729 C C . VAL A 1 95 ? -11.992 -18.453 -11.047 1 98.56 95 VAL A C 1
ATOM 731 O O . VAL A 1 95 ? -13.133 -18.672 -10.641 1 98.56 95 VAL A O 1
ATOM 734 N N . LEU A 1 96 ? -10.922 -19.25 -10.805 1 98.5 96 LEU A N 1
ATOM 735 C CA . LEU A 1 96 ? -11.07 -20.438 -9.992 1 98.5 96 LEU A CA 1
ATOM 736 C C . LEU A 1 96 ? -11.688 -20.109 -8.633 1 98.5 96 LEU A C 1
ATOM 738 O O . LEU A 1 96 ? -12.523 -20.859 -8.125 1 98.5 96 LEU A O 1
ATOM 742 N N . ALA A 1 97 ? -11.336 -18.953 -8.094 1 98.5 97 ALA A N 1
ATOM 743 C CA . ALA A 1 97 ? -11.805 -18.531 -6.773 1 98.5 97 ALA A CA 1
ATOM 744 C C . ALA A 1 97 ? -13.164 -17.844 -6.859 1 98.5 97 ALA A C 1
ATOM 746 O O . ALA A 1 97 ? -13.766 -17.516 -5.836 1 98.5 97 ALA A O 1
ATOM 747 N N . GLY A 1 98 ? -13.609 -17.5 -8.047 1 98.5 98 GLY A N 1
ATOM 748 C CA . GLY A 1 98 ? -14.812 -16.703 -8.188 1 98.5 98 GLY A CA 1
ATOM 749 C C . GLY A 1 98 ? -14.648 -15.281 -7.68 1 98.5 98 GLY A C 1
ATOM 750 O O . GLY A 1 98 ? -15.578 -14.703 -7.113 1 98.5 98 GLY A O 1
ATOM 751 N N . ASN A 1 99 ? -13.5 -14.781 -7.781 1 98.31 99 ASN A N 1
ATOM 752 C CA . ASN A 1 99 ? -13.156 -13.453 -7.293 1 98.31 99 ASN A CA 1
ATOM 753 C C . ASN A 1 99 ? -13.492 -12.375 -8.312 1 98.31 99 ASN A C 1
ATOM 755 O O . ASN A 1 99 ? -12.617 -11.891 -9.031 1 98.31 99 ASN A O 1
ATOM 759 N N . THR A 1 100 ? -14.703 -11.938 -8.367 1 97.94 100 THR A N 1
ATOM 760 C CA . THR A 1 100 ? -15.211 -11.047 -9.406 1 97.94 100 THR A CA 1
ATOM 761 C C . THR A 1 100 ? -14.523 -9.688 -9.328 1 97.94 100 THR A C 1
ATOM 763 O O . THR A 1 100 ? -14.289 -9.047 -10.359 1 97.94 100 THR A O 1
ATOM 766 N N . THR A 1 101 ? -14.203 -9.281 -8.086 1 96.94 101 THR A N 1
ATOM 767 C CA . THR A 1 101 ? -13.508 -8.016 -7.906 1 96.94 101 THR A CA 1
ATOM 768 C C . THR A 1 101 ? -12.164 -8.023 -8.633 1 96.94 101 THR A C 1
ATOM 770 O O . THR A 1 101 ? -11.883 -7.137 -9.438 1 96.94 101 THR A O 1
ATOM 773 N N . VAL A 1 102 ? -11.453 -9.031 -8.406 1 97.31 102 VAL A N 1
ATOM 774 C CA . VAL A 1 102 ? -10.109 -9.117 -8.953 1 97.31 102 VAL A CA 1
ATOM 775 C C . VAL A 1 102 ? -10.18 -9.453 -10.445 1 97.31 102 VAL A C 1
ATOM 777 O O . VAL A 1 102 ? -9.359 -8.977 -11.234 1 97.31 102 VAL A O 1
ATOM 780 N N . ILE A 1 103 ? -11.188 -10.234 -10.859 1 97.56 103 ILE A N 1
ATOM 781 C CA . ILE A 1 103 ? -11.391 -10.5 -12.281 1 97.56 103 ILE A CA 1
ATOM 782 C C . ILE A 1 103 ? -11.562 -9.188 -13.039 1 97.56 103 ILE A C 1
ATOM 784 O O . ILE A 1 103 ? -10.891 -8.953 -14.047 1 97.56 103 ILE A O 1
ATOM 788 N N . SER A 1 104 ? -12.312 -8.336 -12.609 1 95.75 104 SER A N 1
ATOM 789 C CA . SER A 1 104 ? -12.562 -7.051 -13.258 1 95.75 104 SER A CA 1
ATOM 790 C C . SER A 1 104 ? -11.289 -6.219 -13.344 1 95.75 104 SER A C 1
ATOM 792 O O . SER A 1 104 ? -10.992 -5.629 -14.383 1 95.75 104 SER A O 1
ATOM 794 N N . LEU A 1 105 ? -10.562 -6.199 -12.297 1 94.06 105 LEU A N 1
ATOM 795 C CA . LEU A 1 105 ? -9.328 -5.426 -12.266 1 94.06 105 LEU A CA 1
ATOM 796 C C . LEU A 1 105 ? -8.328 -5.953 -13.289 1 94.06 105 LEU A C 1
ATOM 798 O O . LEU A 1 105 ? -7.688 -5.172 -14 1 94.06 105 LEU A O 1
ATOM 802 N N . LEU A 1 106 ? -8.234 -7.262 -13.344 1 96.31 106 LEU A N 1
ATOM 803 C CA . LEU A 1 106 ? -7.234 -7.855 -14.227 1 96.31 106 LEU A CA 1
ATOM 804 C C . LEU A 1 106 ? -7.641 -7.711 -15.688 1 96.31 106 LEU A C 1
ATOM 806 O O . LEU A 1 106 ? -6.789 -7.555 -16.562 1 96.31 106 LEU A O 1
ATOM 810 N N . LEU A 1 107 ? -8.891 -7.758 -15.938 1 94.06 107 LEU A N 1
ATOM 811 C CA . LEU A 1 107 ? -9.367 -7.582 -17.312 1 94.06 107 LEU A CA 1
ATOM 812 C C . LEU A 1 107 ? -9.18 -6.141 -17.766 1 94.06 107 LEU A C 1
ATOM 814 O O . LEU A 1 107 ? -8.953 -5.887 -18.953 1 94.06 107 LEU A O 1
ATOM 818 N N . GLU A 1 108 ? -9.156 -5.234 -16.844 1 90 108 GLU A N 1
ATOM 819 C CA . GLU A 1 108 ? -8.898 -3.834 -17.156 1 90 108 GLU A CA 1
ATOM 820 C C . GLU A 1 108 ? -7.426 -3.604 -17.469 1 90 108 GLU A C 1
ATOM 822 O O . GLU A 1 108 ? -7.082 -2.713 -18.25 1 90 108 GLU A O 1
ATOM 827 N N . GLU A 1 109 ? -6.574 -4.25 -16.781 1 82.5 109 GLU A N 1
ATOM 828 C CA . GLU A 1 109 ? -5.133 -4.098 -16.969 1 82.5 109 GLU A CA 1
ATOM 829 C C . GLU A 1 109 ? -4.668 -4.77 -18.266 1 82.5 109 GLU A C 1
ATOM 831 O O . GLU A 1 109 ? -3.717 -4.309 -18.891 1 82.5 109 GLU A O 1
ATOM 836 N N . ASP A 1 110 ? -5.023 -6.051 -18.469 1 72 110 ASP A N 1
ATOM 837 C CA . ASP A 1 110 ? -4.691 -6.777 -19.703 1 72 110 ASP A CA 1
ATOM 838 C C . ASP A 1 110 ? -5.816 -6.668 -20.719 1 72 110 ASP A C 1
ATOM 840 O O . ASP A 1 110 ? -6.758 -7.461 -20.703 1 72 110 ASP A O 1
ATOM 844 N N . PRO A 1 111 ? -5.789 -5.516 -21.312 1 55.28 111 PRO A N 1
ATOM 845 C CA . PRO A 1 111 ? -6.914 -5.516 -22.266 1 55.28 111 PRO A CA 1
ATOM 846 C C . PRO A 1 111 ? -6.832 -6.656 -23.266 1 55.28 111 PRO A C 1
ATOM 848 O O . PRO A 1 111 ? -6.102 -6.562 -24.25 1 55.28 111 PRO A O 1
ATOM 851 N N . HIS A 1 112 ? -6.426 -7.934 -22.875 1 54.88 112 HIS A N 1
ATOM 852 C CA . HIS A 1 112 ? -6.613 -8.898 -23.953 1 54.88 112 HIS A CA 1
ATOM 853 C C . HIS A 1 112 ? -8.055 -8.898 -24.453 1 54.88 112 HIS A C 1
ATOM 855 O O . HIS A 1 112 ? -8.984 -8.664 -23.672 1 54.88 112 HIS A O 1
ATOM 861 N N . PRO A 1 113 ? -8.258 -8.805 -25.719 1 46.97 113 PRO A N 1
ATOM 862 C CA . PRO A 1 113 ? -9.602 -8.898 -26.281 1 46.97 113 PRO A CA 1
ATOM 863 C C . PRO A 1 113 ? -10.367 -10.117 -25.781 1 46.97 113 PRO A C 1
ATOM 865 O O . PRO A 1 113 ? -9.766 -11.125 -25.406 1 46.97 113 PRO A O 1
ATOM 868 N N . THR A 1 114 ? -11.414 -9.992 -24.953 1 46.72 114 THR A N 1
ATOM 869 C CA . THR A 1 114 ? -12.367 -11.07 -24.672 1 46.72 114 THR A CA 1
ATOM 870 C C . THR A 1 114 ? -12.32 -12.133 -25.766 1 46.72 114 THR A C 1
ATOM 872 O O . THR A 1 114 ? -12.555 -11.828 -26.938 1 46.72 114 THR A O 1
ATOM 875 N N . MET A 1 115 ? -11.367 -13.008 -25.641 1 37.44 115 MET A N 1
ATOM 876 C CA . MET A 1 115 ? -11.391 -14.148 -26.547 1 37.44 115 MET A CA 1
ATOM 877 C C . MET A 1 115 ? -12.75 -14.828 -26.531 1 37.44 115 MET A C 1
ATOM 879 O O . MET A 1 115 ? -12.914 -15.875 -25.906 1 37.44 115 MET A O 1
ATOM 883 N N . VAL A 1 116 ? -13.773 -14.328 -25.781 1 38.03 116 VAL A N 1
ATOM 884 C CA . VAL A 1 116 ? -14.984 -15.07 -26.109 1 38.03 116 VAL A CA 1
ATOM 885 C C . VAL A 1 116 ? -15.133 -15.164 -27.625 1 38.03 116 VAL A C 1
ATOM 887 O O . VAL A 1 116 ? -15.414 -14.164 -28.297 1 38.03 116 VAL A O 1
ATOM 890 N N . ASP A 1 117 ? -14.086 -15.641 -28.375 1 28.64 117 ASP A N 1
ATOM 891 C CA . ASP A 1 117 ? -14.625 -16.156 -29.625 1 28.64 117 ASP A CA 1
ATOM 892 C C . ASP A 1 117 ? -15.469 -17.406 -29.391 1 28.64 117 ASP A C 1
ATOM 894 O O . ASP A 1 117 ? -15.117 -18.25 -28.578 1 28.64 117 ASP A O 1
ATOM 898 N N . MET B 1 1 ? -3.529 17.188 -16.094 1 23.38 1 MET B N 1
ATOM 899 C CA . MET B 1 1 ? -2.207 16.719 -15.703 1 23.38 1 MET B CA 1
ATOM 900 C C . MET B 1 1 ? -2.299 15.766 -14.516 1 23.38 1 MET B C 1
ATOM 902 O O . MET B 1 1 ? -1.51 14.828 -14.398 1 23.38 1 MET B O 1
ATOM 906 N N . VAL B 1 2 ? -3.072 16.188 -13.531 1 31.77 2 VAL B N 1
ATOM 907 C CA . VAL B 1 2 ? -2.982 15.352 -12.336 1 31.77 2 VAL B CA 1
ATOM 908 C C . VAL B 1 2 ? -3.574 13.977 -12.625 1 31.77 2 VAL B C 1
ATOM 910 O O . VAL B 1 2 ? -3.734 13.164 -11.711 1 31.77 2 VAL B O 1
ATOM 913 N N . VAL B 1 3 ? -4.121 13.812 -13.742 1 31.34 3 VAL B N 1
ATOM 914 C CA . VAL B 1 3 ? -4.961 12.727 -14.234 1 31.34 3 VAL B CA 1
ATOM 915 C C . VAL B 1 3 ? -4.184 11.414 -14.18 1 31.34 3 VAL B C 1
ATOM 917 O O . VAL B 1 3 ? -4.656 10.43 -13.617 1 31.34 3 VAL B O 1
ATOM 920 N N . GLN B 1 4 ? -3.412 11.203 -15.266 1 38.81 4 GLN B N 1
ATOM 921 C CA . GLN B 1 4 ? -2.594 10.016 -15.516 1 38.81 4 GLN B CA 1
ATOM 922 C C . GLN B 1 4 ? -1.387 9.977 -14.578 1 38.81 4 GLN B C 1
ATOM 924 O O . GLN B 1 4 ? -0.347 9.414 -14.922 1 38.81 4 GLN B O 1
ATOM 929 N N . LEU B 1 5 ? -1.063 10.992 -13.906 1 43.22 5 LEU B N 1
ATOM 930 C CA . LEU B 1 5 ? 0.072 10.773 -13.016 1 43.22 5 LEU B CA 1
ATOM 931 C C . LEU B 1 5 ? 0.078 9.352 -12.477 1 43.22 5 LEU B C 1
ATOM 933 O O . LEU B 1 5 ? 1.144 8.766 -12.266 1 43.22 5 LEU B O 1
ATOM 937 N N . MET B 1 6 ? -1.046 8.906 -12.055 1 44.41 6 MET B N 1
ATOM 938 C CA . MET B 1 6 ? -1.194 7.555 -11.531 1 44.41 6 MET B CA 1
ATOM 939 C C . MET B 1 6 ? -0.829 6.52 -12.586 1 44.41 6 MET B C 1
ATOM 941 O O . MET B 1 6 ? -0.9 5.312 -12.336 1 44.41 6 MET B O 1
ATOM 945 N N . LYS B 1 7 ? -1.048 6.555 -13.812 1 46.44 7 LYS B N 1
ATOM 946 C CA . LYS B 1 7 ? -0.496 5.301 -14.32 1 46.44 7 LYS B CA 1
ATOM 947 C C . LYS B 1 7 ? 0.799 4.938 -13.602 1 46.44 7 LYS B C 1
ATOM 949 O O . LYS B 1 7 ? 1.633 5.805 -13.336 1 46.44 7 LYS B O 1
ATOM 954 N N . TYR B 1 8 ? 1.77 4.266 -12.93 1 46.56 8 TYR B N 1
ATOM 955 C CA . TYR B 1 8 ? 2.436 3.996 -11.656 1 46.56 8 TYR B CA 1
ATOM 956 C C . TYR B 1 8 ? 3.467 5.074 -11.344 1 46.56 8 TYR B C 1
ATOM 958 O O . TYR B 1 8 ? 3.982 5.141 -10.227 1 46.56 8 TYR B O 1
ATOM 966 N N . GLY B 1 9 ? 3.848 6.195 -12.188 1 48.25 9 GLY B N 1
ATOM 967 C CA . GLY B 1 9 ? 5.164 6.801 -12.07 1 48.25 9 GLY B CA 1
ATOM 968 C C . GLY B 1 9 ? 5.117 8.281 -11.758 1 48.25 9 GLY B C 1
ATOM 969 O O . GLY B 1 9 ? 5.984 9.047 -12.195 1 48.25 9 GLY B O 1
ATOM 970 N N . ALA B 1 10 ? 4.152 8.914 -11.164 1 53.72 10 ALA B N 1
ATOM 971 C CA . ALA B 1 10 ? 4.23 10.352 -10.922 1 53.72 10 ALA B CA 1
ATOM 972 C C . ALA B 1 10 ? 5.566 10.727 -10.289 1 53.72 10 ALA B C 1
ATOM 974 O O . ALA B 1 10 ? 6.148 9.945 -9.531 1 53.72 10 ALA B O 1
ATOM 975 N N . ASP B 1 11 ? 6.227 11.922 -10.82 1 66.44 11 ASP B N 1
ATOM 976 C CA . ASP B 1 11 ? 7.414 12.477 -10.18 1 66.44 11 ASP B CA 1
ATOM 977 C C . ASP B 1 11 ? 7.109 12.914 -8.742 1 66.44 11 ASP B C 1
ATOM 979 O O . ASP B 1 11 ? 6.363 13.875 -8.523 1 66.44 11 ASP B O 1
ATOM 983 N N . PRO B 1 12 ? 7.543 12.242 -7.766 1 68.62 12 PRO B N 1
ATOM 984 C CA . PRO B 1 12 ? 7.238 12.492 -6.355 1 68.62 12 PRO B CA 1
ATOM 985 C C . PRO B 1 12 ? 7.578 13.914 -5.918 1 68.62 12 PRO B C 1
ATOM 987 O O . PRO B 1 12 ? 7.078 14.391 -4.898 1 68.62 12 PRO B O 1
ATOM 990 N N . SER B 1 13 ? 8.281 14.617 -6.773 1 73.19 13 SER B N 1
ATOM 991 C CA . SER B 1 13 ? 8.734 15.938 -6.348 1 73.19 13 SER B CA 1
ATOM 992 C C . SER B 1 13 ? 7.793 17.031 -6.832 1 73.19 13 SER B C 1
ATOM 994 O O . SER B 1 13 ? 7.922 18.188 -6.441 1 73.19 13 SER B O 1
ATOM 996 N N . LEU B 1 14 ? 6.867 16.672 -7.613 1 73.81 14 LEU B N 1
ATOM 997 C CA . LEU B 1 14 ? 5.984 17.688 -8.18 1 73.81 14 LEU B CA 1
ATOM 998 C C . LEU B 1 14 ? 5.012 18.203 -7.129 1 73.81 14 LEU B C 1
ATOM 1000 O O . LEU B 1 14 ? 4.516 17.438 -6.301 1 73.81 14 LEU B O 1
ATOM 1004 N N . ILE B 1 15 ? 4.98 19.594 -6.926 1 76.31 15 ILE B N 1
ATOM 1005 C CA . ILE B 1 15 ? 4.098 20.297 -5.996 1 76.31 15 ILE B CA 1
ATOM 1006 C C . ILE B 1 15 ? 3.023 21.047 -6.777 1 76.31 15 ILE B C 1
ATOM 1008 O O . ILE B 1 15 ? 3.301 21.625 -7.836 1 76.31 15 ILE B O 1
ATOM 1012 N N . ASP B 1 16 ? 1.801 20.891 -6.277 1 75.31 16 ASP B N 1
ATOM 1013 C CA . ASP B 1 16 ? 0.733 21.641 -6.926 1 75.31 16 ASP B CA 1
ATOM 1014 C C . ASP B 1 16 ? 0.715 23.094 -6.445 1 75.31 16 ASP B C 1
ATOM 1016 O O . ASP B 1 16 ? 1.6 23.516 -5.699 1 75.31 16 ASP B O 1
ATOM 1020 N N . GLY B 1 17 ? -0.181 23.891 -7.062 1 66.44 17 GLY B N 1
ATOM 1021 C CA . GLY B 1 17 ? -0.302 25.312 -6.75 1 66.44 17 GLY B CA 1
ATOM 1022 C C . GLY B 1 17 ? -0.603 25.578 -5.289 1 66.44 17 GLY B C 1
ATOM 1023 O O . GLY B 1 17 ? -0.378 26.688 -4.797 1 66.44 17 GLY B O 1
ATOM 1024 N N . GLU B 1 18 ? -1.033 24.547 -4.598 1 67.56 18 GLU B N 1
ATOM 1025 C CA . GLU B 1 18 ? -1.339 24.672 -3.176 1 67.56 18 GLU B CA 1
ATOM 1026 C C . GLU B 1 18 ? -0.168 24.219 -2.311 1 67.56 18 GLU B C 1
ATOM 1028 O O . GLU B 1 18 ? -0.259 24.219 -1.082 1 67.56 18 GLU B O 1
ATOM 1033 N N . GLY B 1 19 ? 0.91 23.875 -2.959 1 72.31 19 GLY B N 1
ATOM 1034 C CA . GLY B 1 19 ? 2.09 23.422 -2.238 1 72.31 19 GLY B CA 1
ATOM 1035 C C . GLY B 1 19 ? 2.043 21.953 -1.887 1 72.31 19 GLY B C 1
ATOM 1036 O O . GLY B 1 19 ? 2.916 21.453 -1.176 1 72.31 19 GLY B O 1
ATOM 1037 N N . CYS B 1 20 ? 0.966 21.344 -2.355 1 79.12 20 CYS B N 1
ATOM 1038 C CA . CYS B 1 20 ? 0.844 19.906 -2.127 1 79.12 20 CYS B CA 1
ATOM 1039 C C . CYS B 1 20 ? 1.657 19.125 -3.146 1 79.12 20 CYS B C 1
ATOM 1041 O O . CYS B 1 20 ? 1.579 19.391 -4.348 1 79.12 20 CYS B O 1
ATOM 1043 N N . SER B 1 21 ? 2.439 18.328 -2.557 1 88.19 21 SER B N 1
ATOM 1044 C CA . SER B 1 21 ? 3.119 17.375 -3.43 1 88.19 21 SER B CA 1
ATOM 1045 C C . SER B 1 21 ? 2.23 16.172 -3.734 1 88.19 21 SER B C 1
ATOM 1047 O O . SER B 1 21 ? 1.135 16.047 -3.184 1 88.19 21 SER B O 1
ATOM 1049 N N . CYS B 1 22 ? 2.668 15.352 -4.621 1 90.25 22 CYS B N 1
ATOM 1050 C CA . CYS B 1 22 ? 1.916 14.195 -5.086 1 90.25 22 CYS B CA 1
ATOM 1051 C C . CYS B 1 22 ? 1.549 13.281 -3.922 1 90.25 22 CYS B C 1
ATOM 1053 O O . CYS B 1 22 ? 0.445 12.734 -3.879 1 90.25 22 CYS B O 1
ATOM 1055 N N . ILE B 1 23 ? 2.414 13.266 -2.924 1 95.12 23 ILE B N 1
ATOM 1056 C CA . ILE B 1 23 ? 2.135 12.344 -1.834 1 95.12 23 ILE B CA 1
ATOM 1057 C C . ILE B 1 23 ? 1.043 12.914 -0.935 1 95.12 23 ILE B C 1
ATOM 1059 O O . ILE B 1 23 ? 0.213 12.172 -0.404 1 95.12 23 ILE B O 1
ATOM 1063 N N . HIS B 1 24 ? 0.979 14.195 -0.818 1 96.19 24 HIS B N 1
ATOM 1064 C CA . HIS B 1 24 ? -0.081 14.812 -0.03 1 96.19 24 HIS B CA 1
ATOM 1065 C C . HIS B 1 24 ? -1.44 14.633 -0.695 1 96.19 24 HIS B C 1
ATOM 1067 O O . HIS B 1 24 ? -2.414 14.258 -0.036 1 96.19 24 HIS B O 1
ATOM 1073 N N . LEU B 1 25 ? -1.504 14.867 -1.961 1 93.69 25 LEU B N 1
ATOM 1074 C CA . LEU B 1 25 ? -2.74 14.703 -2.719 1 93.69 25 LEU B CA 1
ATOM 1075 C C . LEU B 1 25 ? -3.207 13.25 -2.684 1 93.69 25 LEU B C 1
ATOM 1077 O O . LEU B 1 25 ? -4.383 12.977 -2.441 1 93.69 25 LEU B O 1
ATOM 1081 N N . ALA B 1 26 ? -2.26 12.328 -2.92 1 95.06 26 ALA B N 1
ATOM 1082 C CA . ALA B 1 26 ? -2.605 10.906 -2.883 1 95.06 26 ALA B CA 1
ATOM 1083 C C . ALA B 1 26 ? -3.152 10.516 -1.515 1 95.06 26 ALA B C 1
ATOM 1085 O O . ALA B 1 26 ? -4.148 9.789 -1.423 1 95.06 26 ALA B O 1
ATOM 1086 N N . ALA B 1 27 ? -2.59 10.984 -0.438 1 96.12 27 ALA B N 1
ATOM 1087 C CA . ALA B 1 27 ? -3.004 10.648 0.921 1 96.12 27 ALA B CA 1
ATOM 1088 C C . ALA B 1 27 ? -4.391 11.211 1.227 1 96.12 27 ALA B C 1
ATOM 1090 O O . ALA B 1 27 ? -5.227 10.523 1.816 1 96.12 27 ALA B O 1
ATOM 1091 N N . GLN B 1 28 ? -4.609 12.438 0.844 1 94.81 28 GLN B N 1
ATOM 1092 C CA . GLN B 1 28 ? -5.867 13.055 1.255 1 94.81 28 GLN B CA 1
ATOM 1093 C C . GLN B 1 28 ? -7.039 12.508 0.444 1 94.81 28 GLN B C 1
ATOM 1095 O O . GLN B 1 28 ? -8.188 12.594 0.87 1 94.81 28 GLN B O 1
ATOM 1100 N N . PHE B 1 29 ? -6.789 11.859 -0.725 1 94.56 29 PHE B N 1
ATOM 1101 C CA . PHE B 1 29 ? -7.875 11.305 -1.524 1 94.56 29 PHE B CA 1
ATOM 1102 C C . PHE B 1 29 ? -7.914 9.789 -1.406 1 94.56 29 PHE B C 1
ATOM 1104 O O . PHE B 1 29 ? -8.648 9.117 -2.141 1 94.56 29 PHE B O 1
ATOM 1111 N N . GLY B 1 30 ? -7.105 9.211 -0.648 1 94.62 30 GLY B N 1
ATOM 1112 C CA . GLY B 1 30 ? -7.18 7.793 -0.344 1 94.62 30 GLY B CA 1
ATOM 1113 C C . GLY B 1 30 ? -6.574 6.918 -1.426 1 94.62 30 GLY B C 1
ATOM 1114 O O . GLY B 1 30 ? -7 5.777 -1.619 1 94.62 30 GLY B O 1
ATOM 1115 N N . HIS B 1 31 ? -5.656 7.473 -2.191 1 94.69 31 HIS B N 1
ATOM 1116 C CA . HIS B 1 31 ? -4.938 6.668 -3.174 1 94.69 31 HIS B CA 1
ATOM 1117 C C . HIS B 1 31 ? -3.764 5.934 -2.533 1 94.69 31 HIS B C 1
ATOM 1119 O O . HIS B 1 31 ? -2.605 6.242 -2.818 1 94.69 31 HIS B O 1
ATOM 1125 N N . THR B 1 32 ? -4.117 4.902 -1.777 1 95.19 32 THR B N 1
ATOM 1126 C CA . THR B 1 32 ? -3.176 4.199 -0.913 1 95.19 32 THR B CA 1
ATOM 1127 C C . THR B 1 32 ? -2.041 3.592 -1.731 1 95.19 32 THR B C 1
ATOM 1129 O O . THR B 1 32 ? -0.872 3.691 -1.352 1 95.19 32 THR B O 1
ATOM 1132 N N . SER B 1 33 ? -2.383 3.002 -2.885 1 94.38 33 SER B N 1
ATOM 1133 C CA . SER B 1 33 ? -1.363 2.352 -3.701 1 94.38 33 SER B CA 1
ATOM 1134 C C . SER B 1 33 ? -0.363 3.365 -4.246 1 94.38 33 SER B C 1
ATOM 1136 O O . SER B 1 33 ? 0.828 3.07 -4.363 1 94.38 33 SER B O 1
ATOM 1138 N N . ILE B 1 34 ? -0.788 4.559 -4.531 1 93.69 34 ILE B N 1
ATOM 1139 C CA . ILE B 1 34 ? 0.094 5.605 -5.039 1 93.69 34 ILE B CA 1
ATOM 1140 C C . ILE B 1 34 ? 0.999 6.105 -3.914 1 93.69 34 ILE B C 1
ATOM 1142 O O . ILE B 1 34 ? 2.189 6.348 -4.129 1 93.69 34 ILE B O 1
ATOM 1146 N N . VAL B 1 35 ? 0.481 6.254 -2.736 1 95.19 35 VAL B N 1
ATOM 1147 C CA . VAL B 1 35 ? 1.308 6.617 -1.591 1 95.19 35 VAL B CA 1
ATOM 1148 C C . VAL B 1 35 ? 2.42 5.586 -1.406 1 95.19 35 VAL B C 1
ATOM 1150 O O . VAL B 1 35 ? 3.592 5.945 -1.279 1 95.19 35 VAL B O 1
ATOM 1153 N N . ALA B 1 36 ? 2.047 4.34 -1.499 1 95.31 36 ALA B N 1
ATOM 1154 C CA . ALA B 1 36 ? 3.018 3.256 -1.362 1 95.31 36 ALA B CA 1
ATOM 1155 C C . ALA B 1 36 ? 4.086 3.334 -2.449 1 95.31 36 ALA B C 1
ATOM 1157 O O . ALA B 1 36 ? 5.277 3.188 -2.168 1 95.31 36 ALA B O 1
ATOM 1158 N N . TYR B 1 37 ? 3.672 3.596 -3.613 1 93.12 37 TYR B N 1
ATOM 1159 C CA . TYR B 1 37 ? 4.59 3.682 -4.746 1 93.12 37 TYR B CA 1
ATOM 1160 C C . TYR B 1 37 ? 5.586 4.816 -4.555 1 93.12 37 TYR B C 1
ATOM 1162 O O . TYR B 1 37 ? 6.793 4.629 -4.738 1 93.12 37 TYR B O 1
ATOM 1170 N N . LEU B 1 38 ? 5.113 5.977 -4.199 1 94 38 LEU B N 1
ATOM 1171 C CA . LEU B 1 38 ? 5.973 7.141 -4.008 1 94 38 LEU B CA 1
ATOM 1172 C C . LEU B 1 38 ? 6.984 6.895 -2.893 1 94 38 LEU B C 1
ATOM 1174 O O . LEU B 1 38 ? 8.156 7.246 -3.023 1 94 38 LEU B O 1
ATOM 1178 N N . ILE B 1 39 ? 6.559 6.242 -1.801 1 94.31 39 ILE B N 1
ATOM 1179 C CA . ILE B 1 39 ? 7.469 5.91 -0.71 1 94.31 39 ILE B CA 1
ATOM 1180 C C . ILE B 1 39 ? 8.531 4.93 -1.206 1 94.31 39 ILE B C 1
ATOM 1182 O O . ILE B 1 39 ? 9.719 5.094 -0.915 1 94.31 39 ILE B O 1
ATOM 1186 N N . ALA B 1 40 ? 8.117 4.031 -1.973 1 92.25 40 ALA B N 1
ATOM 1187 C CA . ALA B 1 40 ? 9.047 3.043 -2.512 1 92.25 40 ALA B CA 1
ATOM 1188 C C . ALA B 1 40 ? 10.055 3.693 -3.459 1 92.25 40 ALA B C 1
ATOM 1190 O O . ALA B 1 40 ? 11.188 3.225 -3.59 1 92.25 40 ALA B O 1
ATOM 1191 N N . LYS B 1 41 ? 9.625 4.746 -4.008 1 91.62 41 LYS B N 1
ATOM 1192 C CA . LYS B 1 41 ? 10.5 5.461 -4.926 1 91.62 41 LYS B CA 1
ATOM 1193 C C . LYS B 1 41 ? 11.398 6.445 -4.176 1 91.62 41 LYS B C 1
ATOM 1195 O O . LYS B 1 41 ? 12.141 7.211 -4.793 1 91.62 41 LYS B O 1
ATOM 1200 N N . GLY B 1 42 ? 11.281 6.535 -2.906 1 92.38 42 GLY B N 1
ATOM 1201 C CA . GLY B 1 42 ? 12.219 7.301 -2.098 1 92.38 42 GLY B CA 1
ATOM 1202 C C . GLY B 1 42 ? 11.609 8.555 -1.501 1 92.38 42 GLY B C 1
ATOM 1203 O O . GLY B 1 42 ? 12.305 9.352 -0.87 1 92.38 42 GLY B O 1
ATOM 1204 N N . GLN B 1 43 ? 10.305 8.719 -1.691 1 93.69 43 GLN B N 1
ATOM 1205 C CA . GLN B 1 43 ? 9.641 9.883 -1.113 1 93.69 43 GLN B CA 1
ATOM 1206 C C . GLN B 1 43 ? 9.688 9.844 0.412 1 93.69 43 GLN B C 1
ATOM 1208 O O . GLN B 1 43 ? 9.453 8.789 1.015 1 93.69 43 GLN B O 1
ATOM 1213 N N . ASP B 1 44 ? 9.969 10.992 1.022 1 95.5 44 ASP B N 1
ATOM 1214 C CA . ASP B 1 44 ? 9.914 11.141 2.473 1 95.5 44 ASP B CA 1
ATOM 1215 C C . ASP B 1 44 ? 8.492 10.961 2.99 1 95.5 44 ASP B C 1
ATOM 1217 O O . ASP B 1 44 ? 7.59 11.711 2.617 1 95.5 44 ASP B O 1
ATOM 1221 N N . VAL B 1 45 ? 8.289 10.039 3.889 1 96.94 45 VAL B N 1
ATOM 1222 C CA . VAL B 1 45 ? 6.953 9.68 4.359 1 96.94 45 VAL B CA 1
ATOM 1223 C C . VAL B 1 45 ? 6.387 10.812 5.211 1 96.94 45 VAL B C 1
ATOM 1225 O O . VAL B 1 45 ? 5.168 10.914 5.383 1 96.94 45 VAL B O 1
ATOM 1228 N N . ASP B 1 46 ? 7.242 11.695 5.734 1 98 46 ASP B N 1
ATOM 1229 C CA . ASP B 1 46 ? 6.812 12.773 6.617 1 98 46 ASP B CA 1
ATOM 1230 C C . ASP B 1 46 ? 6.902 14.125 5.918 1 98 46 ASP B C 1
ATOM 1232 O O . ASP B 1 46 ? 7 15.164 6.574 1 98 46 ASP B O 1
ATOM 1236 N N . MET B 1 47 ? 6.934 14.078 4.656 1 96.31 47 MET B N 1
ATOM 1237 C CA . MET B 1 47 ? 7.066 15.336 3.924 1 96.31 47 MET B CA 1
ATOM 1238 C C . MET B 1 47 ? 5.957 16.312 4.305 1 96.31 47 MET B C 1
ATOM 1240 O O . MET B 1 47 ? 4.781 15.938 4.328 1 96.31 47 MET B O 1
ATOM 1244 N N . MET B 1 48 ? 6.387 17.469 4.559 1 97.06 48 MET B N 1
ATOM 1245 C CA . MET B 1 48 ? 5.422 18.531 4.863 1 97.06 48 MET B CA 1
ATOM 1246 C C . MET B 1 48 ? 5.148 19.391 3.631 1 97.06 48 MET B C 1
ATOM 1248 O O . MET B 1 48 ? 6.07 19.688 2.871 1 97.06 48 MET B O 1
ATOM 1252 N N . ASP B 1 49 ? 3.871 19.75 3.494 1 95.06 49 ASP B N 1
ATOM 1253 C CA . ASP B 1 49 ? 3.555 20.734 2.475 1 95.06 49 ASP B CA 1
ATOM 1254 C C . ASP B 1 49 ? 3.805 22.156 2.992 1 95.06 49 ASP B C 1
ATOM 1256 O O . ASP B 1 49 ? 4.473 22.344 4.012 1 95.06 49 ASP B O 1
ATOM 1260 N N . GLN B 1 50 ? 3.324 23.094 2.252 1 94.5 50 GLN B N 1
ATOM 1261 C CA . GLN B 1 50 ? 3.605 24.484 2.59 1 94.5 50 GLN B CA 1
ATOM 1262 C C . GLN B 1 50 ? 2.977 24.859 3.928 1 94.5 50 GLN B C 1
ATOM 1264 O O . GLN B 1 50 ? 3.439 25.797 4.598 1 94.5 50 GLN B O 1
ATOM 1269 N N . ASN B 1 51 ? 1.891 24.219 4.383 1 95.94 51 ASN B N 1
ATOM 1270 C CA . ASN B 1 51 ? 1.194 24.484 5.637 1 95.94 51 ASN B CA 1
ATOM 1271 C C . ASN B 1 51 ? 1.712 23.594 6.762 1 95.94 51 ASN B C 1
ATOM 1273 O O . ASN B 1 51 ? 1.173 23.609 7.871 1 95.94 51 ASN B O 1
ATOM 1277 N N . GLY B 1 52 ? 2.721 22.734 6.469 1 97.75 52 GLY B N 1
ATOM 1278 C CA . GLY B 1 52 ? 3.275 21.828 7.461 1 97.75 52 GLY B CA 1
ATOM 1279 C C . GLY B 1 52 ? 2.475 20.547 7.613 1 97.75 52 GLY B C 1
ATOM 1280 O O . GLY B 1 52 ? 2.693 19.781 8.555 1 97.75 52 GLY B O 1
ATOM 1281 N N . MET B 1 53 ? 1.575 20.344 6.68 1 97.81 53 MET B N 1
ATOM 1282 C CA . MET B 1 53 ? 0.787 19.109 6.734 1 97.81 53 MET B CA 1
ATOM 1283 C C . MET B 1 53 ? 1.565 17.938 6.152 1 97.81 53 MET B C 1
ATOM 1285 O O . MET B 1 53 ? 2.131 18.047 5.062 1 97.81 53 MET B O 1
ATOM 1289 N N . THR B 1 54 ? 1.588 16.859 6.895 1 98.38 54 THR B N 1
ATOM 1290 C CA . THR B 1 54 ? 2.189 15.625 6.414 1 98.38 54 THR B CA 1
ATOM 1291 C C . THR B 1 54 ? 1.155 14.773 5.688 1 98.38 54 THR B C 1
ATOM 1293 O O . THR B 1 54 ? -0.049 14.992 5.828 1 98.38 54 THR B O 1
ATOM 1296 N N . PRO B 1 55 ? 1.619 13.703 4.977 1 98 55 PRO B N 1
ATOM 1297 C CA . PRO B 1 55 ? 0.652 12.773 4.395 1 98 55 PRO B CA 1
ATOM 1298 C C . PRO B 1 55 ? -0.266 12.141 5.438 1 98 55 PRO B C 1
ATOM 1300 O O . PRO B 1 55 ? -1.468 11.992 5.203 1 98 55 PRO B O 1
ATOM 1303 N N . LEU B 1 56 ? 0.236 11.883 6.598 1 98.62 56 LEU B N 1
ATOM 1304 C CA . LEU B 1 56 ? -0.566 11.289 7.66 1 98.62 56 LEU B CA 1
ATOM 1305 C C . LEU B 1 56 ? -1.656 12.25 8.125 1 98.62 56 LEU B C 1
ATOM 1307 O O . LEU B 1 56 ? -2.797 11.836 8.352 1 98.62 56 LEU B O 1
ATOM 1311 N N . MET B 1 57 ? -1.295 13.492 8.289 1 98.69 57 MET B N 1
ATOM 1312 C CA . MET B 1 57 ? -2.283 14.484 8.703 1 98.69 57 MET B CA 1
ATOM 1313 C C . MET B 1 57 ? -3.395 14.609 7.668 1 98.69 57 MET B C 1
ATOM 1315 O O . MET B 1 57 ? -4.574 14.641 8.016 1 98.69 57 MET B O 1
ATOM 1319 N N . TRP B 1 58 ? -3.002 14.648 6.434 1 98.06 58 TRP B N 1
ATOM 1320 C CA . TRP B 1 58 ? -3.99 14.734 5.363 1 98.06 58 TRP B CA 1
ATOM 1321 C C . TRP B 1 58 ? -4.891 13.5 5.355 1 98.06 58 TRP B C 1
ATOM 1323 O O . TRP B 1 58 ? -6.113 13.617 5.227 1 98.06 58 TRP B O 1
ATOM 1333 N N . ALA B 1 59 ? -4.309 12.32 5.445 1 98.62 59 ALA B N 1
ATOM 1334 C CA . ALA B 1 59 ? -5.105 11.094 5.504 1 98.62 59 ALA B CA 1
ATOM 1335 C C . ALA B 1 59 ? -6.07 11.125 6.684 1 98.62 59 ALA B C 1
ATOM 1337 O O . ALA B 1 59 ? -7.254 10.805 6.535 1 98.62 59 ALA B O 1
ATOM 1338 N N . ALA B 1 60 ? -5.617 11.531 7.785 1 98.62 60 ALA B N 1
ATOM 1339 C CA . ALA B 1 60 ? -6.426 11.57 9 1 98.62 60 ALA B CA 1
ATOM 1340 C C . ALA B 1 60 ? -7.602 12.531 8.852 1 98.62 60 ALA B C 1
ATOM 1342 O O . ALA B 1 60 ? -8.711 12.234 9.297 1 98.62 60 ALA B O 1
ATOM 1343 N N . TYR B 1 61 ? -7.336 13.594 8.172 1 98.56 61 TYR B N 1
ATOM 1344 C CA . TYR B 1 61 ? -8.312 14.664 8.031 1 98.56 61 TYR B CA 1
ATOM 1345 C C . TYR B 1 61 ? -9.359 14.312 6.98 1 98.56 61 TYR B C 1
ATOM 1347 O O . TYR B 1 61 ? -10.547 14.602 7.156 1 98.56 61 TYR B O 1
ATOM 1355 N N . ARG B 1 62 ? -8.914 13.531 5.938 1 97.94 62 ARG B N 1
ATOM 1356 C CA . ARG B 1 62 ? -9.773 13.539 4.758 1 97.94 62 ARG B CA 1
ATOM 1357 C C . ARG B 1 62 ? -10.219 12.125 4.395 1 97.94 62 ARG B C 1
ATOM 1359 O O . ARG B 1 62 ? -11.164 11.945 3.621 1 97.94 62 ARG B O 1
ATOM 1366 N N . THR B 1 63 ? -9.477 11.148 4.816 1 97.5 63 THR B N 1
ATOM 1367 C CA . THR B 1 63 ? -9.812 9.781 4.414 1 97.5 63 THR B CA 1
ATOM 1368 C C . THR B 1 63 ? -10.398 9.008 5.59 1 97.5 63 THR B C 1
ATOM 1370 O O . THR B 1 63 ? -9.75 8.852 6.629 1 97.5 63 THR B O 1
ATOM 1373 N N . HIS B 1 64 ? -11.562 8.438 5.398 1 95.69 64 HIS B N 1
ATOM 1374 C CA . HIS B 1 64 ? -12.234 7.738 6.488 1 95.69 64 HIS B CA 1
ATOM 1375 C C . HIS B 1 64 ? -12.016 6.234 6.387 1 95.69 64 HIS B C 1
ATOM 1377 O O . HIS B 1 64 ? -12.555 5.469 7.191 1 95.69 64 HIS B O 1
ATOM 1383 N N . SER B 1 65 ? -11.164 5.883 5.441 1 93.38 65 SER B N 1
ATOM 1384 C CA . SER B 1 65 ? -10.742 4.488 5.363 1 93.38 65 SER B CA 1
ATOM 1385 C C . SER B 1 65 ? -9.461 4.254 6.152 1 93.38 65 SER B C 1
ATOM 1387 O O . SER B 1 65 ? -8.695 5.191 6.395 1 93.38 65 SER B O 1
ATOM 1389 N N . VAL B 1 66 ? -9.258 3.031 6.434 1 93.5 66 VAL B N 1
ATOM 1390 C CA . VAL B 1 66 ? -8.141 2.627 7.285 1 93.5 66 VAL B CA 1
ATOM 1391 C C . VAL B 1 66 ? -6.852 2.582 6.469 1 93.5 66 VAL B C 1
ATOM 1393 O O . VAL B 1 66 ? -5.766 2.797 7.004 1 93.5 66 VAL B O 1
ATOM 1396 N N . ASP B 1 67 ? -6.965 2.48 5.18 1 94.88 67 ASP B N 1
ATOM 1397 C CA . ASP B 1 67 ? -5.883 1.969 4.344 1 94.88 67 ASP B CA 1
ATOM 1398 C C . ASP B 1 67 ? -4.723 2.959 4.277 1 94.88 67 ASP B C 1
ATOM 1400 O O . ASP B 1 67 ? -3.57 2.59 4.516 1 94.88 67 ASP B O 1
ATOM 1404 N N . PRO B 1 68 ? -5.016 4.227 3.996 1 96.31 68 PRO B N 1
ATOM 1405 C CA . PRO B 1 68 ? -3.855 5.113 3.889 1 96.31 68 PRO B CA 1
ATOM 1406 C C . PRO B 1 68 ? -3.121 5.293 5.215 1 96.31 68 PRO B C 1
ATOM 1408 O O . PRO B 1 68 ? -1.889 5.312 5.246 1 96.31 68 PRO B O 1
ATOM 1411 N N . THR B 1 69 ? -3.832 5.375 6.289 1 97.5 69 THR B N 1
ATOM 1412 C CA . THR B 1 69 ? -3.223 5.547 7.605 1 97.5 69 THR B CA 1
ATOM 1413 C C . THR B 1 69 ? -2.438 4.301 8 1 97.5 69 THR B C 1
ATOM 1415 O O . THR B 1 69 ? -1.288 4.395 8.438 1 97.5 69 THR B O 1
ATOM 1418 N N . ARG B 1 70 ? -3.062 3.195 7.859 1 95.31 70 ARG B N 1
ATOM 1419 C CA . ARG B 1 70 ? -2.383 1.94 8.164 1 95.31 70 ARG B CA 1
ATOM 1420 C C . ARG B 1 70 ? -1.099 1.802 7.355 1 95.31 70 ARG B C 1
ATOM 1422 O O . ARG B 1 70 ? -0.07 1.374 7.883 1 95.31 70 ARG B O 1
ATOM 1429 N N . LEU B 1 71 ? -1.16 2.139 6.086 1 95.56 71 LEU B N 1
ATOM 1430 C CA . LEU B 1 71 ? 0.031 2.078 5.246 1 95.56 71 LEU B CA 1
ATOM 1431 C C . LEU B 1 71 ? 1.133 2.975 5.801 1 95.56 71 LEU B C 1
ATOM 1433 O O . LEU B 1 71 ? 2.271 2.533 5.977 1 95.56 71 LEU B O 1
ATOM 1437 N N . LEU B 1 72 ? 0.791 4.199 6.066 1 97.06 72 LEU B N 1
ATOM 1438 C CA . LEU B 1 72 ? 1.774 5.168 6.543 1 97.06 72 LEU B CA 1
ATOM 1439 C C . LEU B 1 72 ? 2.373 4.727 7.871 1 97.06 72 LEU B C 1
ATOM 1441 O O . LEU B 1 72 ? 3.588 4.809 8.07 1 97.06 72 LEU B O 1
ATOM 1445 N N . LEU B 1 73 ? 1.538 4.195 8.75 1 94.62 73 LEU B N 1
ATOM 1446 C CA . LEU B 1 73 ? 2.035 3.684 10.023 1 94.62 73 LEU B CA 1
ATOM 1447 C C . LEU B 1 73 ? 2.982 2.508 9.805 1 94.62 73 LEU B C 1
ATOM 1449 O O . LEU B 1 73 ? 3.971 2.359 10.523 1 94.62 73 LEU B O 1
ATOM 1453 N N . THR B 1 74 ? 2.754 1.723 8.859 1 93.25 74 THR B N 1
ATOM 1454 C CA . THR B 1 74 ? 3.604 0.584 8.531 1 93.25 74 THR B CA 1
ATOM 1455 C C . THR B 1 74 ? 4.988 1.052 8.102 1 93.25 74 THR B C 1
ATOM 1457 O O . THR B 1 74 ? 5.977 0.333 8.281 1 93.25 74 THR B O 1
ATOM 1460 N N . PHE B 1 75 ? 5.07 2.236 7.562 1 94 75 PHE B N 1
ATOM 1461 C CA . PHE B 1 75 ? 6.344 2.795 7.129 1 94 75 PHE B CA 1
ATOM 1462 C C . PHE B 1 75 ? 6.945 3.678 8.219 1 94 75 PHE B C 1
ATOM 1464 O O . PHE B 1 75 ? 7.848 4.477 7.945 1 94 75 PHE B O 1
ATOM 1471 N N . ASN B 1 76 ? 6.41 3.639 9.406 1 93.06 76 ASN B N 1
ATOM 1472 C CA . ASN B 1 76 ? 6.941 4.273 10.609 1 93.06 76 ASN B CA 1
ATOM 1473 C C . ASN B 1 76 ? 6.914 5.797 10.492 1 93.06 76 ASN B C 1
ATOM 1475 O O . ASN B 1 76 ? 7.891 6.465 10.828 1 93.06 76 ASN B O 1
ATOM 1479 N N . VAL B 1 77 ? 5.82 6.266 10.055 1 96.62 77 VAL B N 1
ATOM 1480 C CA . VAL B 1 77 ? 5.617 7.707 10.047 1 96.62 77 VAL B CA 1
ATOM 1481 C C . VAL B 1 77 ? 5.621 8.242 11.477 1 96.62 77 VAL B C 1
ATOM 1483 O O . VAL B 1 77 ? 5.258 7.523 12.414 1 96.62 77 VAL B O 1
ATOM 1486 N N . SER B 1 78 ? 5.973 9.516 11.617 1 96.44 78 SER B N 1
ATOM 1487 C CA . SER B 1 78 ? 5.867 10.164 12.922 1 96.44 78 SER B CA 1
ATOM 1488 C C . SER B 1 78 ? 4.441 10.633 13.188 1 96.44 78 SER B C 1
ATOM 1490 O O . SER B 1 78 ? 3.891 11.438 12.43 1 96.44 78 SER B O 1
ATOM 1492 N N . VAL B 1 79 ? 3.912 10.203 14.352 1 97.69 79 VAL B N 1
ATOM 1493 C CA . VAL B 1 79 ? 2.521 10.523 14.648 1 97.69 79 VAL B CA 1
ATOM 1494 C C . VAL B 1 79 ? 2.457 11.797 15.5 1 97.69 79 VAL B C 1
ATOM 1496 O O . VAL B 1 79 ? 1.383 12.367 15.688 1 97.69 79 VAL B O 1
ATOM 1499 N N . ASN B 1 80 ? 3.584 12.359 15.867 1 97 80 ASN B N 1
ATOM 1500 C CA . ASN B 1 80 ? 3.592 13.469 16.812 1 97 80 ASN B CA 1
ATOM 1501 C C . ASN B 1 80 ? 3.979 14.781 16.141 1 97 80 ASN B C 1
ATOM 1503 O O . ASN B 1 80 ? 4.066 15.82 16.797 1 97 80 ASN B O 1
ATOM 1507 N N . LEU B 1 81 ? 4.258 14.773 14.883 1 97.94 81 LEU B N 1
ATOM 1508 C CA . LEU B 1 81 ? 4.547 16.016 14.188 1 97.94 81 LEU B CA 1
ATOM 1509 C C . LEU B 1 81 ? 3.334 16.953 14.219 1 97.94 81 LEU B C 1
ATOM 1511 O O . LEU B 1 81 ? 2.191 16.484 14.172 1 97.94 81 LEU B O 1
ATOM 1515 N N . GLY B 1 82 ? 3.621 18.25 14.25 1 98.44 82 GLY B N 1
ATOM 1516 C CA . GLY B 1 82 ? 2.58 19.266 14.203 1 98.44 82 GLY B CA 1
ATOM 1517 C C . GLY B 1 82 ? 2.664 20.156 12.977 1 98.44 82 GLY B C 1
ATOM 1518 O O . GLY B 1 82 ? 3.758 20.453 12.492 1 98.44 82 GLY B O 1
ATOM 1519 N N . ASP B 1 83 ? 1.546 20.594 12.523 1 98.38 83 ASP B N 1
ATOM 1520 C CA . ASP B 1 83 ? 1.514 21.5 11.375 1 98.38 83 ASP B CA 1
ATOM 1521 C C . ASP B 1 83 ? 2.17 22.828 11.711 1 98.38 83 ASP B C 1
ATOM 1523 O O . ASP B 1 83 ? 2.658 23.031 12.828 1 98.38 83 ASP B O 1
ATOM 1527 N N . LYS B 1 84 ? 2.221 23.703 10.711 1 97.75 84 LYS B N 1
ATOM 1528 C CA . LYS B 1 84 ? 3.025 24.922 10.789 1 97.75 84 LYS B CA 1
ATOM 1529 C C . LYS B 1 84 ? 2.414 25.922 11.766 1 97.75 84 LYS B C 1
ATOM 1531 O O . LYS B 1 84 ? 3.129 26.547 12.547 1 97.75 84 LYS B O 1
ATOM 1536 N N . TYR B 1 85 ? 1.127 25.984 11.773 1 97.38 85 TYR B N 1
ATOM 1537 C CA . TYR B 1 85 ? 0.505 27.141 12.406 1 97.38 85 TYR B CA 1
ATOM 1538 C C . TYR B 1 85 ? 0.023 26.797 13.812 1 97.38 85 TYR B C 1
ATOM 1540 O O . TYR B 1 85 ? 0.238 27.562 14.75 1 97.38 85 TYR B O 1
ATOM 1548 N N . HIS B 1 86 ? -0.6 25.672 14.062 1 98.19 86 HIS B N 1
ATOM 1549 C CA . HIS B 1 86 ? -1.229 25.359 15.336 1 98.19 86 HIS B CA 1
ATOM 1550 C C . HIS B 1 86 ? -0.572 24.156 15.992 1 98.19 86 HIS B C 1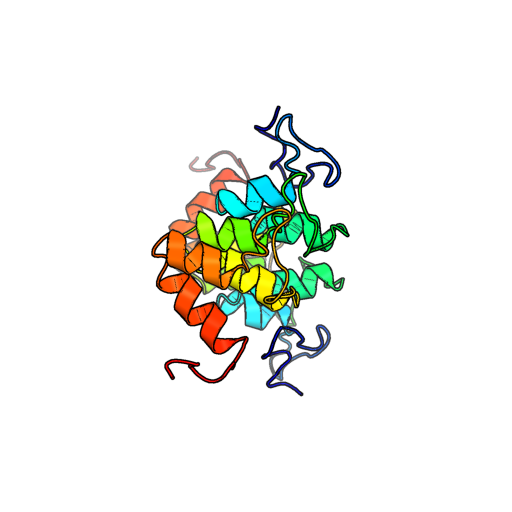
ATOM 1552 O O . HIS B 1 86 ? -1.007 23.703 17.062 1 98.19 86 HIS B O 1
ATOM 1558 N N . LYS B 1 87 ? 0.389 23.516 15.273 1 98.62 87 LYS B N 1
ATOM 1559 C CA . LYS B 1 87 ? 1.062 22.312 15.742 1 98.62 87 LYS B CA 1
ATOM 1560 C C . LYS B 1 87 ? 0.07 21.156 15.938 1 98.62 87 LYS B C 1
ATOM 1562 O O . LYS B 1 87 ? 0.188 20.391 16.891 1 98.62 87 LYS B O 1
ATOM 1567 N N . ASN B 1 88 ? -1.019 21.234 15.109 1 98.5 88 ASN B N 1
ATOM 1568 C CA . ASN B 1 88 ? -1.936 20.094 15.102 1 98.5 88 ASN B CA 1
ATOM 1569 C C . ASN B 1 88 ? -1.247 18.812 14.625 1 98.5 88 ASN B C 1
ATOM 1571 O O . ASN B 1 88 ? -0.552 18.828 13.609 1 98.5 88 ASN B O 1
ATOM 1575 N N . THR B 1 89 ? -1.466 17.719 15.367 1 98.62 89 THR B N 1
ATOM 1576 C CA . THR B 1 89 ? -0.982 16.406 14.977 1 98.62 89 THR B CA 1
ATOM 1577 C C . THR B 1 89 ? -2.012 15.688 14.102 1 98.62 89 THR B C 1
ATOM 1579 O O . THR B 1 89 ? -3.119 16.188 13.906 1 98.62 89 THR B O 1
ATOM 1582 N N . ALA B 1 90 ? -1.603 14.539 13.656 1 98.69 90 ALA B N 1
ATOM 1583 C CA . ALA B 1 90 ? -2.543 13.719 12.898 1 98.69 90 ALA B CA 1
ATOM 1584 C C . ALA B 1 90 ? -3.771 13.383 13.734 1 98.69 90 ALA B C 1
ATOM 1586 O O . ALA B 1 90 ? -4.898 13.383 13.234 1 98.69 90 ALA B O 1
ATOM 1587 N N . LEU B 1 91 ? -3.588 13.18 15.023 1 98.25 91 LEU B N 1
ATOM 1588 C CA . LEU B 1 91 ? -4.711 12.883 15.906 1 98.25 91 LEU B CA 1
ATOM 1589 C C . LEU B 1 91 ? -5.656 14.07 16 1 98.25 91 LEU B C 1
ATOM 1591 O O . LEU B 1 91 ? -6.879 13.914 15.922 1 98.25 91 LEU B O 1
ATOM 1595 N N . HIS B 1 92 ? -5.062 15.234 16.156 1 98.62 92 HIS B N 1
ATOM 1596 C CA . HIS B 1 92 ? -5.898 16.422 16.203 1 98.62 92 HIS B CA 1
ATOM 1597 C C . HIS B 1 92 ? -6.73 16.562 14.93 1 98.62 92 HIS B C 1
ATOM 1599 O O . HIS B 1 92 ? -7.926 16.844 14.992 1 98.62 92 HIS B O 1
ATOM 1605 N N . TRP B 1 93 ? -6.164 16.359 13.797 1 98.56 93 TRP B N 1
ATOM 1606 C CA . TRP B 1 93 ? -6.871 16.469 12.531 1 98.56 93 TRP B CA 1
ATOM 1607 C C . TRP B 1 93 ? -7.945 15.391 12.414 1 98.56 93 TRP B C 1
ATOM 1609 O O . TRP B 1 93 ? -9.039 15.648 11.898 1 98.56 93 TRP B O 1
ATOM 1619 N N . ALA B 1 94 ? -7.633 14.188 12.883 1 98.69 94 ALA B N 1
ATOM 1620 C CA . ALA B 1 94 ? -8.633 13.125 12.883 1 98.69 94 ALA B CA 1
ATOM 1621 C C . ALA B 1 94 ? -9.836 13.5 13.742 1 98.69 94 ALA B C 1
ATOM 1623 O O . ALA B 1 94 ? -10.984 13.266 13.344 1 98.69 94 ALA B O 1
ATOM 1624 N N . VAL B 1 95 ? -9.562 14.055 14.859 1 98.56 95 VAL B N 1
ATOM 1625 C CA . VAL B 1 95 ? -10.625 14.469 15.773 1 98.56 95 VAL B CA 1
ATOM 1626 C C . VAL B 1 95 ? -11.461 15.578 15.125 1 98.56 95 VAL B C 1
ATOM 1628 O O . VAL B 1 95 ? -12.688 15.516 15.133 1 98.56 95 VAL B O 1
ATOM 1631 N N . LEU B 1 96 ? -10.75 16.578 14.57 1 98.44 96 LEU B N 1
ATOM 1632 C CA . LEU B 1 96 ? -11.438 17.688 13.906 1 98.44 96 LEU B CA 1
ATOM 1633 C C . LEU B 1 96 ? -12.383 17.156 12.82 1 98.44 96 LEU B C 1
ATOM 1635 O O . LEU B 1 96 ? -13.484 17.688 12.656 1 98.44 96 LEU B O 1
ATOM 1639 N N . ALA B 1 97 ? -11.961 16.094 12.148 1 98.5 97 ALA B N 1
ATOM 1640 C CA . ALA B 1 97 ? -12.734 15.531 11.047 1 98.5 97 ALA B CA 1
ATOM 1641 C C . ALA B 1 97 ? -13.781 14.547 11.555 1 98.5 97 ALA B C 1
ATOM 1643 O O . ALA B 1 97 ? -14.609 14.055 10.781 1 98.5 97 ALA B O 1
ATOM 1644 N N . GLY B 1 98 ? -13.711 14.164 12.805 1 98.5 98 GLY B N 1
ATOM 1645 C CA . GLY B 1 98 ? -14.578 13.109 13.312 1 98.5 98 GLY B CA 1
ATOM 1646 C C . GLY B 1 98 ? -14.273 11.75 12.719 1 98.5 98 GLY B C 1
ATOM 1647 O O . GLY B 1 98 ? -15.18 10.953 12.477 1 98.5 98 GLY B O 1
ATOM 1648 N N . ASN B 1 99 ? -13.086 11.531 12.414 1 98.31 99 ASN B N 1
ATOM 1649 C CA . ASN B 1 99 ? -12.625 10.297 11.781 1 98.31 99 ASN B CA 1
ATOM 1650 C C . ASN B 1 99 ? -12.344 9.211 12.82 1 98.31 99 ASN B C 1
ATOM 1652 O O . ASN B 1 99 ? -11.188 8.969 13.172 1 98.31 99 ASN B O 1
ATOM 1656 N N . THR B 1 100 ? -13.328 8.523 13.258 1 97.94 100 THR B N 1
ATOM 1657 C CA . THR B 1 100 ? -13.242 7.582 14.367 1 97.94 100 THR B CA 1
ATOM 1658 C C . THR B 1 100 ? -12.328 6.414 14.016 1 97.94 100 THR B C 1
ATOM 1660 O O . THR B 1 100 ? -11.625 5.891 14.875 1 97.94 100 THR B O 1
ATOM 1663 N N . THR B 1 101 ? -12.367 6.031 12.727 1 96.88 101 THR B N 1
ATOM 1664 C CA . THR B 1 101 ? -11.508 4.945 12.281 1 96.88 101 THR B CA 1
ATOM 1665 C C . THR B 1 101 ? -10.039 5.293 12.516 1 96.88 101 THR B C 1
ATOM 1667 O O . THR B 1 101 ? -9.305 4.527 13.141 1 96.88 101 THR B O 1
ATOM 1670 N N . VAL B 1 102 ? -9.695 6.418 12.094 1 97.31 102 VAL B N 1
ATOM 1671 C CA . VAL B 1 102 ? -8.305 6.84 12.156 1 97.31 102 VAL B CA 1
ATOM 1672 C C . VAL B 1 102 ? -7.941 7.207 13.594 1 97.31 102 VAL B C 1
ATOM 1674 O O . VAL B 1 102 ? -6.82 6.961 14.047 1 97.31 102 VAL B O 1
ATOM 1677 N N . ILE B 1 103 ? -8.891 7.766 14.359 1 97.62 103 ILE B N 1
ATOM 1678 C CA . ILE B 1 103 ? -8.664 8.039 15.773 1 97.62 103 ILE B CA 1
ATOM 1679 C C . ILE B 1 103 ? -8.258 6.746 16.5 1 97.62 103 ILE B C 1
ATOM 1681 O O . ILE B 1 103 ? -7.258 6.715 17.219 1 97.62 103 ILE B O 1
ATOM 1685 N N . SER B 1 104 ? -8.906 5.734 16.312 1 95.69 104 SER B N 1
ATOM 1686 C CA . SER B 1 104 ? -8.625 4.453 16.953 1 95.69 104 SER B CA 1
ATOM 1687 C C . SER B 1 104 ? -7.238 3.938 16.562 1 95.69 104 SER B C 1
ATOM 1689 O O . SER B 1 104 ? -6.488 3.473 17.422 1 95.69 104 SER B O 1
ATOM 1691 N N . LEU B 1 105 ? -6.926 4.039 15.344 1 93.88 105 LEU B N 1
ATOM 1692 C CA . LEU B 1 105 ? -5.633 3.562 14.867 1 93.88 105 LEU B CA 1
ATOM 1693 C C . LEU B 1 105 ? -4.496 4.344 15.516 1 93.88 105 LEU B C 1
ATOM 1695 O O . LEU B 1 105 ? -3.496 3.758 15.938 1 93.88 105 LEU B O 1
ATOM 1699 N N . LEU B 1 106 ? -4.688 5.641 15.594 1 96.12 106 LEU B N 1
ATOM 1700 C CA . LEU B 1 106 ? -3.611 6.48 16.109 1 96.12 106 LEU B CA 1
ATOM 1701 C C . LEU B 1 106 ? -3.459 6.301 17.625 1 96.12 106 LEU B C 1
ATOM 1703 O O . LEU B 1 106 ? -2.35 6.379 18.156 1 96.12 106 LEU B O 1
ATOM 1707 N N . LEU B 1 107 ? -4.523 6.082 18.266 1 93.88 107 LEU B N 1
ATOM 1708 C CA . LEU B 1 107 ? -4.461 5.863 19.703 1 93.88 107 LEU B CA 1
ATOM 1709 C C . LEU B 1 107 ? -3.805 4.523 20.016 1 93.88 107 LEU B C 1
ATOM 1711 O O . LEU B 1 107 ? -3.146 4.375 21.047 1 93.88 107 LEU B O 1
ATOM 1715 N N . GLU B 1 108 ? -3.893 3.609 19.109 1 89.56 108 GLU B N 1
ATOM 1716 C CA . GLU B 1 108 ? -3.229 2.32 19.266 1 89.56 108 GLU B CA 1
ATOM 1717 C C . GLU B 1 108 ? -1.722 2.445 19.062 1 89.56 108 GLU B C 1
ATOM 1719 O O . GLU B 1 108 ? -0.943 1.693 19.656 1 89.56 108 GLU B O 1
ATOM 1724 N N . GLU B 1 109 ? -1.321 3.232 18.156 1 82.25 109 GLU B N 1
ATOM 1725 C CA . GLU B 1 109 ? 0.092 3.424 17.844 1 82.25 109 GLU B CA 1
ATOM 1726 C C . GLU B 1 109 ? 0.793 4.234 18.922 1 82.25 109 GLU B C 1
ATOM 1728 O O . GLU B 1 109 ? 1.975 4.016 19.203 1 82.25 109 GLU B O 1
ATOM 1733 N N . ASP B 1 110 ? 0.251 5.414 19.266 1 71.62 110 ASP B N 1
ATOM 1734 C CA . ASP B 1 110 ? 0.796 6.246 20.344 1 71.62 110 ASP B CA 1
ATOM 1735 C C . ASP B 1 110 ? 0.122 5.938 21.672 1 71.62 110 ASP B C 1
ATOM 1737 O O . ASP B 1 110 ? -0.922 6.508 22 1 71.62 110 ASP B O 1
ATOM 1741 N N . PRO B 1 111 ? 0.579 4.848 22.188 1 55.03 111 PRO B N 1
ATOM 1742 C CA . PRO B 1 111 ? -0.143 4.629 23.438 1 55.03 111 PRO B CA 1
ATOM 1743 C C . PRO B 1 111 ? 0.001 5.797 24.422 1 55.03 111 PRO B C 1
ATOM 1745 O O . PRO B 1 111 ? 0.969 5.855 25.172 1 55.03 111 PRO B O 1
ATOM 1748 N N . HIS B 1 112 ? -0.02 7.129 23.953 1 54.84 112 HIS B N 1
ATOM 1749 C CA . HIS B 1 112 ? -0.055 8.07 25.062 1 54.84 112 HIS B CA 1
ATOM 1750 C C . HIS B 1 112 ? -1.233 7.781 25.984 1 54.84 112 HIS B C 1
ATOM 1752 O O . HIS B 1 112 ? -2.291 7.34 25.531 1 54.84 112 HIS B O 1
ATOM 1758 N N . PRO B 1 113 ? -1.013 7.695 27.266 1 46.81 113 PRO B N 1
ATOM 1759 C CA . PRO B 1 113 ? -2.102 7.527 28.234 1 46.81 113 PRO B CA 1
ATOM 1760 C C . PRO B 1 113 ? -3.234 8.531 28.031 1 46.81 113 PRO B C 1
ATOM 1762 O O . PRO B 1 113 ? -3.008 9.625 27.5 1 46.81 113 PRO B O 1
ATOM 1765 N N . THR B 1 114 ? -4.445 8.156 27.594 1 46.16 114 THR B N 1
ATOM 1766 C CA . THR B 1 114 ? -5.645 8.984 27.656 1 46.16 114 THR B CA 1
ATOM 1767 C C . THR B 1 114 ? -5.473 10.094 28.703 1 46.16 114 THR B C 1
ATOM 1769 O O . THR B 1 114 ? -5.258 9.812 29.875 1 46.16 114 THR B O 1
ATOM 1772 N N . MET B 1 115 ? -4.824 11.148 28.312 1 37.09 115 MET B N 1
ATOM 1773 C CA . MET B 1 115 ? -4.82 12.312 29.188 1 37.09 115 MET B CA 1
ATOM 1774 C C . MET B 1 115 ? -6.238 12.703 29.594 1 37.09 115 MET B C 1
ATOM 1776 O O . MET B 1 115 ? -6.816 13.625 29.016 1 37.09 115 MET B O 1
ATOM 1780 N N . VAL B 1 116 ? -7.316 11.938 29.25 1 37.66 116 VAL B N 1
ATOM 1781 C CA . VAL B 1 116 ? -8.484 12.453 29.953 1 37.66 116 VAL B CA 1
ATOM 1782 C C . VAL B 1 116 ? -8.148 12.68 31.422 1 37.66 116 VAL B C 1
ATOM 1784 O O . VAL B 1 116 ? -7.945 11.727 32.188 1 37.66 116 VAL B O 1
ATOM 1787 N N . ASP B 1 117 ? -7.117 13.531 31.734 1 28.5 117 ASP B N 1
ATOM 1788 C CA . ASP B 1 117 ? -7.352 14.039 33.094 1 28.5 117 ASP B CA 1
ATOM 1789 C C . ASP B 1 117 ? -8.578 14.945 33.125 1 28.5 117 ASP B C 1
ATOM 1791 O O . ASP B 1 117 ? -8.789 15.75 32.219 1 28.5 117 ASP B O 1
#

Secondary structure (DSSP, 8-state):
-TTTIIIII--TTPBPTTS-BHHHHHHHTT-HHHHHHHHHTT--TT---TTS--HHHHHHHH--SSHHHHHHHHTT--SS---TTT---HHHHHHHHT-HHHHHHHHHHS-------/--SSTTTTT--TT-B-TTS-BHHHHHHHTT-HHHHHHHHHTT--TT---TTS--HHHHHHHH--SSHHHHHHHHTT--SS---TTT---HHHHHHHHT-HHHHHHHHHHS-------

Sequence (234 aa):
MVVQLMKYGADPSLIDGEGCSCIHLAAQFGHTSIVAYLIAKGQDVDMMDQNGMTPLMWAAYRTHSVDPTRLLLTFNVSVNLGDKYHKNTALHWAVLAGNTTVISLLLEEDPHPTMVDMVVQLMKYGADPSLIDGEGCSCIHLAAQFGHTSIVAYLIAKGQDVDMMDQNGMTPLMWAAYRTHSVDPTRLLLTFNVSVNLGDKYHKNTALHWAVLAGNTTVISLLLEEDPHPTMVD

pLDDT: mean 85.57, std 20.22, range [20.33, 98.69]

Nearest PDB structures (foldseek):
  5w7j-assembly1_A  TM=9.253E-01  e=4.988E-15  Homo sapiens
  3eu9-assembly1_A  TM=9.259E-01  e=1.131E-14  Homo sapiens
  1ihb-assembly1_B  TM=8.977E-01  e=2.272E-06  Homo sapiens
  1mx4-assembly1_A  TM=8.635E-01  e=1.798E-06  Homo sapiens
  5g4x-assembly1_A  TM=7.080E-01  e=1.361E-04  Rattus norvegicus

Solvent-accessible surface area (backbone atoms only — not comparable to full-atom values): 12444 Å² total; per-residue (Å²): 114,82,63,44,32,49,65,49,57,48,66,65,80,48,56,46,101,77,41,36,30,46,49,38,53,25,22,31,70,53,37,41,47,51,37,46,43,37,42,46,70,65,46,65,70,67,46,56,32,79,64,30,46,26,25,56,30,34,15,25,44,57,28,76,58,60,60,41,51,52,35,44,54,44,70,66,48,75,71,76,54,42,24,66,85,80,49,49,25,29,59,51,32,5,57,77,54,64,22,62,60,49,38,52,54,50,50,66,71,47,71,60,74,76,72,78,116,116,84,70,66,32,64,62,67,67,55,66,62,79,48,58,46,99,79,38,37,27,50,49,38,55,25,23,32,70,51,36,41,48,55,37,46,46,38,43,47,72,65,44,66,69,67,45,56,32,77,64,32,45,25,25,57,30,32,14,24,43,58,28,76,58,60,58,40,49,52,34,44,53,39,71,64,47,75,68,75,53,43,24,66,84,81,49,48,25,28,59,51,33,5,57,76,53,65,21,60,61,50,40,54,55,49,49,66,71,49,71,61,74,78,71,77,117

Foldseek 3Di:
DCCCVVVVNHPQADADPQQDGPLLVCLLVVVQSNNVSSVVVPDDQQDAGPQGDGSLLSNLQHPLDPRNNVSSVVVPYDQQAATDPPGDGSLNNNVVNVNVNNNVVSCVVPVPPPPPD/DLPVCPVQHNPQPDADPQQDGPLLVCLLVVVQSNNVSSVVVPDDQQDAGPFGDGSLLSNLQHPLDPRNNVSSVVVPYDQQAATDPPGDGSLNNNVVNVNVNNNVVSCVVPVPPPPPD

Organism: Macaca fascicularis (NCBI:txid9541)

Radius of gyration: 18.81 Å; Cα contacts (8 Å, |Δi|>4): 411; chains: 2; bounding box: 29×54×63 Å

InterPro domains:
  IPR002110 Ankyrin repeat [PF00023] (87-111)
  IPR002110 Ankyrin repeat [PF12796] (2-80)
  IPR002110 Ankyrin repeat [PS50088] (18-50)
  IPR002110 Ankyrin repeat [PS50088] (51-84)
  IPR002110 Ankyrin repeat [PS50088] (86-117)
  IPR002110 Ankyrin repeat [SM00248] (18-47)
  IPR002110 Ankyrin repeat [SM00248] (51-81)
  IPR002110 Ankyrin repeat [SM00248] (86-115)
  IPR036770 Ankyrin repeat-containing domain superfamily [G3DSA:1.25.40.20] (1-117)
  IPR036770 Ankyrin repeat-containing domain superfamily [SSF48403] (2-116)